Protein AF-A0A8J2SBR9-F1 (afdb_monomer_lite)

Sequence (348 aa):
MEEESMMMPVRPPRGMTARQVTMLRRLYTMHIEQQEAIFAQPPSPAPAPEAVVTATRAEARKATCRICFSETYAPDGRERSDEQPRPETMVAPCKCDGSLKWVHVGCLRRWQRQIGRDNAGALPAIPRGPPQRPGGGAARATTCNVCNAPFALAPPRAKDMWEDLRAGCLLVARDHDRFSEKGGFRKSVILVLELTRTQAVGVCLASALGETAARQGPMWKDVDDDVKAAAEEAASSTIHWRRGGPVGGGRIGAPRFLVVGGAGETLRLDDGSAVDVLGGLRADDLPEALAEADHAVYKGYCRWGRQQLAQEFEGGDWDIVPSERGDVAPQLIGEGLWTRCRRRINTS

Foldseek 3Di:
DDPDDDPDDDDDDPPDDPVNVVVVVVVVVVVVVVVVVVVPDDPDDDDDQDDWAWDDPVLLQLAQALQQRDRQDDPPPDDPPPLDPHRATWTQFFPDDDRHSIHGPVSLLLVLLVLLVVLLPPDPDDPPDDDDPPPPRNLPSQADPPPRGGTSDHHDALVVVLVVDDQQWKWFFDQDPVDVPPDQQHRWIWHFHDDDPWKTWTFTLETPVFQVVVVDDCLCVPQPVVLVVLLVVLAPEDEAETARGDALSDDDDAWKKKKKAFDADWTAFPSRDTIHIDTRDGSVCNSVRRNDDYIYIHTGIDMDTPVRVSVCVVSVRTDIATDDPLLNPSVNRYDCSSVVRVVRSVSD

Organism: NCBI:txid35677

Structure (mmCIF, N/CA/C/O backbone):
data_AF-A0A8J2SBR9-F1
#
_entry.id   AF-A0A8J2SBR9-F1
#
loop_
_atom_site.group_PDB
_atom_site.id
_atom_site.type_symbol
_atom_site.label_atom_id
_atom_site.label_alt_id
_atom_site.label_comp_id
_atom_site.label_asym_id
_atom_site.label_entity_id
_atom_site.label_seq_id
_atom_site.pdbx_PDB_ins_code
_atom_site.Cartn_x
_atom_site.Cartn_y
_atom_site.Cartn_z
_atom_site.occupancy
_atom_site.B_iso_or_equiv
_atom_site.auth_seq_id
_atom_site.auth_comp_id
_atom_site.auth_asym_id
_atom_site.auth_atom_id
_atom_site.pdbx_PDB_model_num
ATOM 1 N N . MET A 1 1 ? 10.032 -41.567 -10.733 1.00 38.28 1 MET A N 1
ATOM 2 C CA . MET A 1 1 ? 9.263 -40.669 -11.615 1.00 38.28 1 MET A CA 1
ATOM 3 C C . MET A 1 1 ? 9.265 -39.310 -10.934 1.00 38.28 1 MET A C 1
ATOM 5 O O . MET A 1 1 ? 8.346 -39.003 -10.198 1.00 38.28 1 MET A O 1
ATOM 9 N N . GLU A 1 2 ? 10.453 -38.733 -10.756 1.00 39.88 2 GLU A N 1
ATOM 10 C CA . GLU A 1 2 ? 11.112 -37.800 -11.697 1.00 39.88 2 GLU A CA 1
ATOM 11 C C . GLU A 1 2 ? 10.399 -36.440 -11.719 1.00 39.88 2 GLU A C 1
ATOM 13 O O . GLU A 1 2 ? 9.807 -36.035 -12.708 1.00 39.88 2 GLU A O 1
ATOM 18 N N . GLU A 1 3 ? 10.469 -35.752 -10.576 1.00 39.41 3 GLU A N 1
ATOM 19 C CA . GLU A 1 3 ? 10.185 -34.317 -10.421 1.00 39.41 3 GLU A CA 1
ATOM 20 C C . GLU A 1 3 ? 11.506 -33.555 -10.172 1.00 39.41 3 GLU A C 1
ATOM 22 O O . GLU A 1 3 ? 11.590 -32.579 -9.430 1.00 39.41 3 GLU A O 1
ATOM 27 N N . GLU A 1 4 ? 12.591 -34.052 -10.769 1.00 45.66 4 GLU A N 1
ATOM 28 C CA . GLU A 1 4 ? 13.870 -33.357 -10.837 1.00 45.66 4 GLU A CA 1
ATOM 29 C C . GLU A 1 4 ? 13.928 -32.602 -12.167 1.00 45.66 4 GLU A C 1
ATOM 31 O O . GLU A 1 4 ? 13.653 -33.168 -13.219 1.00 45.66 4 GLU A O 1
ATOM 36 N N . SER A 1 5 ? 14.376 -31.345 -12.118 1.00 46.97 5 SER A N 1
ATOM 37 C CA . SER A 1 5 ? 14.831 -30.559 -13.276 1.00 46.97 5 SER A CA 1
ATOM 38 C C . SER A 1 5 ? 13.813 -29.633 -13.953 1.00 46.97 5 SER A C 1
ATOM 40 O O . SER A 1 5 ? 13.459 -29.779 -15.120 1.00 46.97 5 SER A O 1
ATOM 42 N N . MET A 1 6 ? 13.471 -28.543 -13.258 1.00 37.25 6 MET A N 1
ATOM 43 C CA . MET A 1 6 ? 13.155 -27.277 -13.940 1.00 37.25 6 MET A CA 1
ATOM 44 C C . MET A 1 6 ? 13.764 -26.033 -13.267 1.00 37.25 6 MET A C 1
ATOM 46 O O . MET A 1 6 ? 13.354 -24.903 -13.524 1.00 37.25 6 MET A O 1
ATOM 50 N N . MET A 1 7 ? 14.804 -26.202 -12.438 1.00 38.00 7 MET A N 1
ATOM 51 C CA . MET A 1 7 ? 15.626 -25.070 -11.999 1.00 38.00 7 MET A CA 1
ATOM 52 C C . MET A 1 7 ? 16.715 -24.787 -13.035 1.00 38.00 7 MET A C 1
ATOM 54 O O . MET A 1 7 ? 17.732 -25.475 -13.100 1.00 38.00 7 MET A O 1
ATOM 58 N N . MET A 1 8 ? 16.501 -23.744 -13.838 1.00 34.41 8 MET A N 1
ATOM 59 C CA . MET A 1 8 ? 17.507 -23.193 -14.750 1.00 34.41 8 MET A CA 1
ATOM 60 C C . MET A 1 8 ? 18.839 -22.938 -14.013 1.00 34.41 8 MET A C 1
ATOM 62 O O . MET A 1 8 ? 18.834 -22.390 -12.903 1.00 34.41 8 MET A O 1
ATOM 66 N N . PRO A 1 9 ? 19.996 -23.286 -14.606 1.00 42.28 9 PRO A N 1
ATOM 67 C CA . PRO A 1 9 ? 21.293 -23.080 -13.978 1.00 42.28 9 PRO A CA 1
ATOM 68 C C . PRO A 1 9 ? 21.591 -21.581 -13.852 1.00 42.28 9 PRO A C 1
ATOM 70 O O . PRO A 1 9 ? 21.973 -20.906 -14.808 1.00 42.28 9 PRO A O 1
ATOM 73 N N . VAL A 1 10 ? 21.441 -21.049 -12.639 1.00 53.38 10 VAL A N 1
ATOM 74 C CA . VAL A 1 10 ? 21.899 -19.700 -12.293 1.00 53.38 10 VAL A CA 1
ATOM 75 C C . VAL A 1 10 ? 23.424 -19.684 -12.393 1.00 53.38 10 VAL A C 1
ATOM 77 O O . VAL A 1 10 ? 24.105 -20.363 -11.620 1.00 53.38 10 VAL A O 1
ATOM 80 N N . ARG A 1 11 ? 23.971 -18.928 -13.355 1.00 55.88 11 ARG A N 1
ATOM 81 C CA . ARG A 1 11 ? 25.424 -18.767 -13.495 1.00 55.88 11 ARG A CA 1
ATOM 82 C C . ARG A 1 11 ? 26.002 -18.167 -12.206 1.00 55.88 11 ARG A C 1
ATOM 84 O O . ARG A 1 11 ? 25.466 -17.170 -11.717 1.00 55.88 11 ARG A O 1
ATOM 91 N N . PRO A 1 12 ? 27.077 -18.747 -11.650 1.00 60.69 12 PRO A N 1
ATOM 92 C CA . PRO A 1 12 ? 27.673 -18.243 -10.424 1.00 60.69 12 PRO A CA 1
ATOM 93 C C . PRO A 1 12 ? 28.260 -16.834 -10.632 1.00 60.69 12 PRO A C 1
ATOM 95 O O . PRO A 1 12 ? 28.684 -16.504 -11.745 1.00 60.69 12 PRO A O 1
ATOM 98 N N . PRO A 1 13 ? 28.313 -15.998 -9.578 1.00 64.00 13 PRO A N 1
ATOM 99 C CA . PRO A 1 13 ? 28.981 -14.701 -9.632 1.00 64.00 13 PRO A CA 1
ATOM 100 C C . PRO A 1 13 ? 30.437 -14.850 -10.098 1.00 64.00 13 PRO A C 1
ATOM 102 O O . PRO A 1 13 ? 31.141 -15.769 -9.668 1.00 64.00 13 PRO A O 1
ATOM 105 N N . ARG A 1 14 ? 30.908 -13.945 -10.970 1.00 64.69 14 ARG A N 1
ATOM 106 C CA . ARG A 1 14 ? 32.305 -13.947 -11.440 1.00 64.69 14 ARG A CA 1
ATOM 107 C C . ARG A 1 14 ? 33.259 -13.883 -10.240 1.00 64.69 14 ARG A C 1
ATOM 109 O O . ARG A 1 14 ? 33.122 -13.004 -9.396 1.00 64.69 14 ARG A O 1
ATOM 116 N N . GLY A 1 15 ? 34.220 -14.806 -10.187 1.00 79.38 15 GLY A N 1
ATOM 117 C CA . GLY A 1 15 ? 35.244 -14.869 -9.137 1.00 79.38 15 GLY A CA 1
ATOM 118 C C . GLY A 1 15 ? 34.907 -15.748 -7.927 1.00 79.38 15 GLY A C 1
ATOM 119 O O . GLY A 1 15 ? 35.762 -15.909 -7.062 1.00 79.38 15 GLY A O 1
ATOM 120 N N . MET A 1 16 ? 33.715 -16.355 -7.858 1.00 73.81 16 MET A N 1
ATOM 121 C CA . MET A 1 16 ? 33.406 -17.347 -6.823 1.00 73.81 16 MET A CA 1
ATOM 122 C C . MET A 1 16 ? 33.735 -18.769 -7.275 1.00 73.81 16 MET A C 1
ATOM 124 O O . MET A 1 16 ? 33.314 -19.228 -8.335 1.00 73.81 16 MET A O 1
ATOM 128 N N . THR A 1 17 ? 34.445 -19.498 -6.420 1.00 87.12 17 THR A N 1
ATOM 129 C CA . THR A 1 17 ? 34.655 -20.940 -6.574 1.00 87.12 17 THR A CA 1
ATOM 130 C C . THR A 1 17 ? 33.344 -21.701 -6.347 1.00 87.12 17 THR A C 1
ATOM 132 O O . THR A 1 17 ? 32.482 -21.272 -5.575 1.00 87.12 17 THR A O 1
ATOM 135 N N . ALA A 1 18 ? 33.200 -22.886 -6.949 1.00 66.50 18 ALA A N 1
ATOM 136 C CA . ALA A 1 18 ? 32.035 -23.757 -6.740 1.00 66.50 18 ALA A CA 1
ATOM 137 C C . ALA A 1 18 ? 31.771 -24.059 -5.246 1.00 66.50 18 ALA A C 1
ATOM 139 O O . ALA A 1 18 ? 30.622 -24.160 -4.804 1.00 66.50 18 ALA A O 1
ATOM 140 N N . ARG A 1 19 ? 32.840 -24.123 -4.439 1.00 71.94 19 ARG A N 1
ATOM 141 C CA . ARG A 1 19 ? 32.773 -24.316 -2.985 1.00 71.94 19 ARG A CA 1
ATOM 142 C C . ARG A 1 19 ? 32.131 -23.125 -2.266 1.00 71.94 19 ARG A C 1
ATOM 144 O O . ARG A 1 19 ? 31.304 -23.334 -1.383 1.00 71.94 19 ARG A O 1
ATOM 151 N N . GLN A 1 20 ? 32.456 -21.893 -2.665 1.00 69.25 20 GLN A N 1
ATOM 152 C CA . GLN A 1 20 ? 31.851 -20.676 -2.103 1.00 69.25 20 GLN A CA 1
ATOM 153 C C . GLN A 1 20 ? 30.363 -20.565 -2.453 1.00 69.25 20 GLN A C 1
ATOM 155 O O . GLN A 1 20 ? 29.560 -20.221 -1.591 1.00 69.25 20 GLN A O 1
ATOM 160 N N . VAL A 1 21 ? 29.979 -20.928 -3.681 1.00 62.50 21 VAL A N 1
ATOM 161 C CA . VAL A 1 21 ? 28.567 -20.943 -4.109 1.00 62.50 21 VAL A CA 1
ATOM 162 C C . VAL A 1 21 ? 27.760 -21.966 -3.306 1.00 62.50 21 VAL A C 1
ATOM 164 O O . VAL A 1 21 ? 26.662 -21.665 -2.843 1.00 62.50 21 VAL A O 1
ATOM 167 N N . THR A 1 22 ? 28.322 -23.157 -3.084 1.00 76.25 22 THR A N 1
ATOM 168 C CA . THR A 1 22 ? 27.690 -24.211 -2.274 1.00 76.25 22 THR A CA 1
ATOM 169 C C . THR A 1 22 ? 27.533 -23.778 -0.814 1.00 76.25 22 THR A C 1
ATOM 171 O O . THR A 1 22 ? 26.477 -23.979 -0.218 1.00 76.25 22 THR A O 1
ATOM 174 N N . MET A 1 23 ? 28.554 -23.130 -0.246 1.00 83.06 23 MET A N 1
ATOM 175 C CA . MET A 1 23 ? 28.507 -22.599 1.118 1.00 83.06 23 MET A CA 1
ATOM 176 C C . MET A 1 23 ? 27.446 -21.501 1.269 1.00 83.06 23 MET A C 1
ATOM 178 O O . MET A 1 23 ? 26.664 -21.550 2.213 1.00 83.06 23 MET A O 1
ATOM 182 N N . LEU A 1 24 ? 27.365 -20.555 0.326 1.00 64.38 24 LEU A N 1
ATOM 183 C CA . LEU A 1 24 ? 26.345 -19.500 0.326 1.00 64.38 24 LEU A CA 1
ATOM 184 C C . LEU A 1 24 ? 24.930 -20.059 0.198 1.00 64.38 24 LEU A C 1
ATOM 186 O O . LEU A 1 24 ? 24.049 -19.631 0.939 1.00 64.38 24 LEU A O 1
ATOM 190 N N . ARG A 1 25 ? 24.716 -21.045 -0.685 1.00 71.69 25 ARG A N 1
ATOM 191 C CA . ARG A 1 25 ? 23.428 -21.748 -0.774 1.00 71.69 25 ARG A CA 1
ATOM 192 C C . ARG A 1 25 ? 23.059 -22.385 0.562 1.00 71.69 25 ARG A C 1
ATOM 194 O O . ARG A 1 25 ? 21.952 -22.170 1.031 1.00 71.69 25 ARG A O 1
ATOM 201 N N . ARG A 1 26 ? 23.995 -23.086 1.212 1.00 77.75 26 ARG A N 1
ATOM 202 C CA . ARG A 1 26 ? 23.748 -23.741 2.505 1.00 77.75 26 ARG A CA 1
ATOM 203 C C . ARG A 1 26 ? 23.427 -22.741 3.619 1.00 77.75 26 ARG A C 1
ATOM 205 O O . ARG A 1 26 ? 22.503 -22.980 4.384 1.00 77.75 26 ARG A O 1
ATOM 212 N N . LEU A 1 27 ? 24.144 -21.617 3.685 1.00 70.44 27 LEU A N 1
ATOM 213 C CA . LEU A 1 27 ? 23.863 -20.547 4.649 1.00 70.44 27 LEU A CA 1
ATOM 214 C C . LEU A 1 27 ? 22.496 -19.903 4.402 1.00 70.44 27 LEU A C 1
ATOM 216 O O . LEU A 1 27 ? 21.771 -19.630 5.353 1.00 70.44 27 LEU A O 1
ATOM 220 N N . TYR A 1 28 ? 22.130 -19.691 3.136 1.00 64.50 28 TYR A N 1
ATOM 221 C CA . TYR A 1 28 ? 20.831 -19.135 2.774 1.00 64.50 28 TYR A CA 1
ATOM 222 C C . TYR A 1 28 ? 19.686 -20.094 3.125 1.00 64.50 28 TYR A C 1
ATOM 224 O O . TYR A 1 28 ? 18.717 -19.673 3.747 1.00 64.50 28 TYR A O 1
ATOM 232 N N . THR A 1 29 ? 19.828 -21.389 2.820 1.00 73.75 29 THR A N 1
ATOM 233 C CA . THR A 1 29 ? 18.860 -22.424 3.213 1.00 73.75 29 THR A CA 1
ATOM 234 C C . THR A 1 29 ? 18.723 -22.520 4.732 1.00 73.75 29 THR A C 1
ATOM 236 O O . THR A 1 29 ? 17.607 -22.449 5.231 1.00 73.75 29 THR A O 1
ATOM 239 N N . MET A 1 30 ? 19.832 -22.568 5.482 1.00 77.12 30 MET A N 1
ATOM 240 C CA . MET A 1 30 ? 19.789 -22.580 6.952 1.00 77.12 30 MET A CA 1
ATOM 241 C C . MET A 1 30 ? 19.109 -21.333 7.529 1.00 77.12 30 MET A C 1
ATOM 243 O O . MET A 1 30 ? 18.394 -21.426 8.521 1.00 77.12 30 MET A O 1
ATOM 247 N N . HIS A 1 31 ? 19.320 -20.161 6.921 1.00 67.69 31 HIS A N 1
ATOM 248 C CA . HIS A 1 31 ? 18.666 -18.930 7.355 1.00 67.69 31 HIS A CA 1
ATOM 249 C C . HIS A 1 31 ? 17.153 -18.976 7.117 1.00 67.69 31 HIS A C 1
ATOM 251 O O . HIS A 1 31 ? 16.399 -18.567 7.996 1.00 67.69 31 HIS A O 1
ATOM 257 N N . ILE A 1 32 ? 16.717 -19.512 5.971 1.00 65.75 32 ILE A N 1
ATOM 258 C CA . ILE A 1 32 ? 15.296 -19.731 5.671 1.00 65.75 32 ILE A CA 1
ATOM 259 C C . ILE A 1 32 ? 14.686 -20.715 6.676 1.00 65.75 32 ILE A C 1
ATOM 261 O O . ILE A 1 32 ? 13.681 -20.384 7.294 1.00 65.75 32 ILE A O 1
ATOM 265 N N . GLU A 1 33 ? 15.311 -21.872 6.907 1.00 76.50 33 GLU A N 1
ATOM 266 C CA . GLU A 1 33 ? 14.813 -22.891 7.845 1.00 76.50 33 GLU A CA 1
ATOM 267 C C . GLU A 1 33 ? 14.737 -22.364 9.286 1.00 76.50 33 GLU A C 1
ATOM 269 O O . GLU A 1 33 ? 13.743 -22.564 9.984 1.00 76.50 33 GLU A O 1
ATOM 274 N N . GLN A 1 34 ? 15.761 -21.635 9.742 1.00 77.25 34 GLN A N 1
ATOM 275 C CA . GLN A 1 34 ? 15.766 -21.025 11.072 1.00 77.25 34 GLN A CA 1
ATOM 276 C C . GLN A 1 34 ? 14.674 -19.957 11.205 1.00 77.25 34 GLN A C 1
ATOM 278 O O . GLN A 1 34 ? 14.029 -19.849 12.248 1.00 77.25 34 GLN A O 1
ATOM 283 N N . GLN A 1 35 ? 14.453 -19.173 10.151 1.00 63.09 35 GLN A N 1
ATOM 284 C CA . GLN A 1 35 ? 13.365 -18.211 10.103 1.00 63.09 35 GLN A CA 1
ATOM 285 C C . GLN A 1 35 ? 12.002 -18.907 10.161 1.00 63.09 35 GLN A C 1
ATOM 287 O O . GLN A 1 35 ? 11.171 -18.530 10.985 1.00 63.09 35 GLN A O 1
ATOM 292 N N . GLU A 1 36 ? 11.780 -19.945 9.356 1.00 73.94 36 GLU A N 1
ATOM 293 C CA . GLU A 1 36 ? 10.548 -20.739 9.388 1.00 73.94 36 GLU A CA 1
ATOM 294 C C . GLU A 1 36 ? 10.299 -21.342 10.778 1.00 73.94 36 GLU A C 1
ATOM 296 O O . GLU A 1 36 ? 9.176 -21.271 11.276 1.00 73.94 36 GLU A O 1
ATOM 301 N N . ALA A 1 37 ? 11.342 -21.823 11.462 1.00 74.31 37 ALA A N 1
ATOM 302 C CA . ALA A 1 37 ? 11.243 -22.351 12.822 1.00 74.31 37 ALA A CA 1
ATOM 303 C C . ALA A 1 37 ? 10.851 -21.290 13.868 1.00 74.31 37 ALA A C 1
ATOM 305 O O . ALA A 1 37 ? 10.051 -21.579 14.758 1.00 74.31 37 ALA A O 1
ATOM 306 N N . ILE A 1 38 ? 11.367 -20.057 13.767 1.00 67.00 38 ILE A N 1
ATOM 307 C CA . ILE A 1 38 ? 10.988 -18.953 14.670 1.00 67.00 38 ILE A CA 1
ATOM 308 C C . ILE A 1 38 ? 9.501 -18.611 14.506 1.00 67.00 38 ILE A C 1
ATOM 310 O O . ILE A 1 38 ? 8.807 -18.397 15.497 1.00 67.00 38 ILE A O 1
ATOM 314 N N . PHE A 1 39 ? 8.988 -18.605 13.274 1.00 56.59 39 PHE A N 1
ATOM 315 C CA . PHE A 1 39 ? 7.573 -18.318 13.010 1.00 56.59 39 PHE A CA 1
ATOM 316 C C . PHE A 1 39 ? 6.639 -19.500 13.283 1.00 56.59 39 PHE A C 1
ATOM 318 O O . PHE A 1 39 ? 5.451 -19.283 13.524 1.00 56.59 39 PHE A O 1
ATOM 325 N N . ALA A 1 40 ? 7.153 -20.731 13.260 1.00 68.88 40 ALA A N 1
ATOM 326 C CA . ALA A 1 40 ? 6.403 -21.924 13.636 1.00 68.88 40 ALA A CA 1
ATOM 327 C C . ALA A 1 40 ? 6.169 -22.028 15.152 1.00 68.88 40 ALA A C 1
ATOM 329 O O . ALA A 1 40 ? 5.324 -22.817 15.578 1.00 68.88 40 ALA A O 1
ATOM 330 N N . GLN A 1 41 ? 6.875 -21.241 15.977 1.00 64.38 41 GLN A N 1
ATOM 331 C CA . GLN A 1 41 ? 6.593 -21.203 17.407 1.00 64.38 41 GLN A CA 1
ATOM 332 C C . GLN A 1 41 ? 5.180 -20.648 17.642 1.00 64.38 41 GLN A C 1
ATOM 334 O O . GLN A 1 41 ? 4.876 -19.529 17.211 1.00 64.38 41 GLN A O 1
ATOM 339 N N . PRO A 1 42 ? 4.298 -21.398 18.328 1.00 56.72 42 PRO A N 1
ATOM 340 C CA . PRO A 1 42 ? 2.997 -20.875 18.699 1.00 56.72 42 PRO A CA 1
ATOM 341 C C . PRO A 1 42 ? 3.211 -19.648 19.596 1.00 56.72 42 PRO A C 1
ATOM 343 O O . PRO A 1 42 ? 4.069 -19.681 20.485 1.00 56.72 42 PRO A O 1
ATOM 346 N N . PRO A 1 43 ? 2.476 -18.544 19.373 1.00 57.06 43 PRO A N 1
ATOM 347 C CA . PRO A 1 43 ? 2.619 -17.365 20.209 1.00 57.06 43 PRO A CA 1
ATOM 348 C C . PRO A 1 43 ? 2.346 -17.745 21.665 1.00 57.06 43 PRO A C 1
ATOM 350 O O . PRO A 1 43 ? 1.400 -18.483 21.947 1.00 57.06 43 PRO A O 1
ATOM 353 N N . SER A 1 44 ? 3.169 -17.222 22.580 1.00 52.75 44 SER A N 1
ATOM 354 C CA . SER A 1 44 ? 2.926 -17.337 24.021 1.00 52.75 44 SER A CA 1
ATOM 355 C C . SER A 1 44 ? 1.462 -16.981 24.312 1.00 52.75 44 SER A C 1
ATOM 357 O O . SER A 1 44 ? 0.991 -15.970 23.769 1.00 52.75 44 SER A O 1
ATOM 359 N N . PRO A 1 45 ? 0.720 -17.807 25.078 1.00 46.69 45 PRO A N 1
ATOM 360 C CA . PRO A 1 45 ? -0.715 -17.644 25.247 1.00 46.69 45 PRO A CA 1
ATOM 361 C C . PRO A 1 45 ? -0.986 -16.289 25.895 1.00 46.69 45 PRO A C 1
ATOM 363 O O . PRO A 1 45 ? -0.754 -16.081 27.086 1.00 46.69 45 PRO A O 1
ATOM 366 N N . ALA A 1 46 ? -1.446 -15.343 25.079 1.00 54.47 46 ALA A N 1
ATOM 367 C CA . ALA A 1 46 ? -1.949 -14.075 25.568 1.00 54.47 46 ALA A CA 1
ATOM 368 C C . ALA A 1 46 ? -3.129 -14.354 26.516 1.00 54.47 46 ALA A C 1
ATOM 370 O O . ALA A 1 46 ? -3.842 -15.345 26.312 1.00 54.47 46 ALA A O 1
ATOM 371 N N . PRO A 1 47 ? -3.357 -13.508 27.538 1.00 56.69 47 PRO A N 1
ATOM 372 C CA . PRO A 1 47 ? -4.566 -13.609 28.347 1.00 56.69 47 PRO A CA 1
ATOM 373 C C . PRO A 1 47 ? -5.776 -13.675 27.414 1.00 56.69 47 PRO A C 1
ATOM 375 O O . PRO A 1 47 ? -5.842 -12.914 26.445 1.00 56.69 47 PRO A O 1
ATOM 378 N N . ALA A 1 48 ? -6.680 -14.624 27.675 1.00 54.88 48 ALA A N 1
ATOM 379 C CA . ALA A 1 48 ? -7.852 -14.850 26.842 1.00 54.88 48 ALA A CA 1
ATOM 380 C C . ALA A 1 48 ? -8.576 -13.507 26.639 1.00 54.88 48 ALA A C 1
ATOM 382 O O . ALA A 1 48 ? -8.973 -12.890 27.633 1.00 54.88 48 ALA A O 1
ATOM 383 N N . PRO A 1 49 ? -8.683 -13.001 25.397 1.00 61.44 49 PRO A N 1
ATOM 384 C CA . PRO A 1 49 ? -9.320 -11.718 25.164 1.00 61.44 49 PRO A CA 1
ATOM 385 C C . PRO A 1 49 ? -10.775 -11.809 25.627 1.00 61.44 49 PRO A C 1
ATOM 387 O O . PRO A 1 49 ? -11.465 -12.782 25.313 1.00 61.44 49 PRO A O 1
ATOM 390 N N . GLU A 1 50 ? -11.245 -10.801 26.373 1.00 69.75 50 GLU A N 1
ATOM 391 C CA . GLU A 1 50 ? -12.686 -10.605 26.558 1.00 69.75 50 GLU A CA 1
ATOM 392 C C . GLU A 1 50 ? -13.328 -10.640 25.159 1.00 69.75 50 GLU A C 1
ATOM 394 O O . GLU A 1 50 ? -12.847 -9.984 24.229 1.00 69.75 50 GLU A O 1
ATOM 399 N N . ALA A 1 51 ? -14.359 -11.472 24.984 1.00 77.31 51 ALA A N 1
ATOM 400 C CA . ALA A 1 51 ? -14.952 -11.718 23.677 1.00 77.31 51 ALA A CA 1
ATOM 401 C C . ALA A 1 51 ? -15.413 -10.398 23.038 1.00 77.31 51 ALA A C 1
ATOM 403 O O . ALA A 1 51 ? -16.147 -9.617 23.645 1.00 77.31 51 ALA A O 1
ATOM 404 N N . VAL A 1 52 ? -14.980 -10.153 21.800 1.00 84.25 52 VAL A N 1
ATOM 405 C CA . VAL A 1 52 ? -15.393 -8.976 21.033 1.00 84.25 52 VAL A CA 1
ATOM 406 C C . VAL A 1 52 ? -16.893 -9.075 20.773 1.00 84.25 52 VAL A C 1
ATOM 408 O O . VAL A 1 52 ? -17.347 -9.966 20.056 1.00 84.25 52 VAL A O 1
ATOM 411 N N . VAL A 1 53 ? -17.669 -8.152 21.340 1.00 88.75 53 VAL A N 1
ATOM 412 C CA . VAL A 1 53 ? -19.116 -8.102 21.114 1.00 88.75 53 VAL A CA 1
ATOM 413 C C . VAL A 1 53 ? -19.375 -7.495 19.735 1.00 88.75 53 VAL A C 1
ATOM 415 O O . VAL A 1 53 ? -19.174 -6.297 19.518 1.00 88.75 53 VAL A O 1
ATOM 418 N N . THR A 1 54 ? -19.804 -8.328 18.790 1.00 88.56 54 THR A N 1
ATOM 419 C CA . THR A 1 54 ? -20.269 -7.901 17.464 1.00 88.56 54 THR A CA 1
ATOM 420 C C . THR A 1 54 ? -21.704 -7.398 17.544 1.00 88.56 54 THR A C 1
ATOM 422 O O . THR A 1 54 ? -22.537 -8.032 18.193 1.00 88.56 54 THR A O 1
ATOM 425 N N . ALA A 1 55 ? -22.009 -6.291 16.865 1.00 83.38 55 ALA A N 1
ATOM 426 C CA . ALA A 1 55 ? -23.370 -5.762 16.824 1.00 83.38 55 ALA A CA 1
ATOM 427 C C . ALA A 1 55 ? -24.335 -6.773 16.190 1.00 83.38 55 ALA A C 1
ATOM 429 O O . ALA A 1 55 ? -24.064 -7.315 15.115 1.00 83.38 55 ALA A O 1
ATOM 430 N N . THR A 1 56 ? -25.495 -6.987 16.810 1.00 87.00 56 THR A N 1
ATOM 431 C CA . THR A 1 56 ? -26.597 -7.681 16.131 1.00 87.00 56 THR A CA 1
ATOM 432 C C . THR A 1 56 ? -27.085 -6.847 14.943 1.00 87.00 56 THR A C 1
ATOM 434 O O . THR A 1 56 ? -26.916 -5.628 14.907 1.00 87.00 56 THR A O 1
ATOM 437 N N . ARG A 1 57 ? -27.756 -7.469 13.963 1.00 78.88 57 ARG A N 1
ATOM 438 C CA . ARG A 1 57 ? -28.291 -6.745 12.791 1.00 78.88 57 ARG A CA 1
ATOM 439 C C . ARG A 1 57 ? -29.222 -5.587 13.183 1.00 78.88 57 ARG A C 1
ATOM 441 O O . ARG A 1 57 ? -29.240 -4.563 12.508 1.00 78.88 57 ARG A O 1
ATOM 448 N N . ALA A 1 58 ? -29.984 -5.741 14.268 1.00 83.81 58 ALA A N 1
ATOM 449 C CA . ALA A 1 58 ? -30.876 -4.704 14.785 1.00 83.81 58 ALA A CA 1
ATOM 450 C C . ALA A 1 58 ? -30.114 -3.542 15.446 1.00 83.81 58 ALA A C 1
ATOM 452 O O . ALA A 1 58 ? -30.494 -2.387 15.261 1.00 83.81 58 ALA A O 1
ATOM 453 N N . GLU A 1 59 ? -29.038 -3.833 16.182 1.00 85.75 59 GLU A N 1
ATOM 454 C CA . GLU A 1 59 ? -28.173 -2.810 16.779 1.00 85.75 59 GLU A CA 1
ATOM 455 C C . GLU A 1 59 ? -27.361 -2.071 15.718 1.00 85.75 59 GLU A C 1
ATOM 457 O O . GLU A 1 59 ? -27.310 -0.846 15.756 1.00 85.75 59 GLU A O 1
ATOM 462 N N . ALA A 1 60 ? -26.797 -2.788 14.739 1.00 80.38 60 ALA A N 1
ATOM 463 C CA . ALA A 1 60 ? -26.019 -2.204 13.646 1.00 80.38 60 ALA A CA 1
ATOM 464 C C . ALA A 1 60 ? -26.823 -1.144 12.873 1.00 80.38 60 ALA A C 1
ATOM 466 O O . ALA A 1 60 ? -26.299 -0.089 12.546 1.00 80.38 60 ALA A O 1
ATOM 467 N N . ARG A 1 61 ? -28.131 -1.361 12.672 1.00 80.38 61 ARG A N 1
ATOM 468 C CA . ARG A 1 61 ? -29.029 -0.385 12.022 1.00 80.38 61 ARG A CA 1
ATOM 469 C C . ARG A 1 61 ? -29.180 0.944 12.768 1.00 80.38 61 ARG A C 1
ATOM 471 O O . ARG A 1 61 ? -29.613 1.913 12.164 1.00 80.38 61 ARG A O 1
ATOM 478 N N . LYS A 1 62 ? -28.890 0.978 14.069 1.00 85.44 62 LYS A N 1
ATOM 479 C CA . LYS A 1 62 ? -28.982 2.178 14.920 1.00 85.44 62 LYS A CA 1
ATOM 480 C C . LYS A 1 62 ? -27.611 2.645 15.410 1.00 85.44 62 LYS A C 1
ATOM 482 O O . LYS A 1 62 ? -27.525 3.585 16.195 1.00 85.44 62 LYS A O 1
ATOM 487 N N . ALA A 1 63 ? -26.554 1.934 15.033 1.00 89.25 63 ALA A N 1
ATOM 488 C CA . ALA A 1 63 ? -25.214 2.179 15.514 1.00 89.25 63 ALA A CA 1
ATOM 489 C C . ALA A 1 63 ? -24.513 3.183 14.599 1.00 89.25 63 ALA A C 1
ATOM 491 O O . ALA A 1 63 ? -24.400 2.986 13.390 1.00 89.25 63 ALA A O 1
ATOM 492 N N . THR A 1 64 ? -23.980 4.236 15.206 1.00 91.88 64 THR A N 1
ATOM 493 C CA . THR A 1 64 ? -23.097 5.191 14.540 1.00 91.88 64 THR A CA 1
ATOM 494 C C . THR A 1 64 ? -21.668 4.869 14.946 1.00 91.88 64 THR A C 1
ATOM 496 O O . THR A 1 64 ? -21.373 4.720 16.134 1.00 91.88 64 THR A O 1
ATOM 499 N N . CYS A 1 65 ? -20.754 4.743 13.984 1.00 92.12 65 CYS A N 1
ATOM 500 C CA . CYS A 1 65 ? -19.352 4.537 14.328 1.00 92.12 65 CYS A CA 1
ATOM 501 C C . CYS A 1 65 ? -18.799 5.773 15.044 1.00 92.12 65 CYS A C 1
ATOM 503 O O . CYS A 1 65 ? -18.762 6.852 14.466 1.00 92.12 65 CYS A O 1
ATOM 505 N N . ARG A 1 66 ? -18.266 5.621 16.262 1.00 93.75 66 ARG A N 1
ATOM 506 C CA . ARG A 1 66 ? -17.728 6.766 17.027 1.00 93.75 66 ARG A CA 1
ATOM 507 C C . ARG A 1 66 ? -16.465 7.418 16.434 1.00 93.75 66 ARG A C 1
ATOM 509 O O . ARG A 1 66 ? -15.992 8.406 16.979 1.00 93.75 66 ARG A O 1
ATOM 516 N N . ILE A 1 67 ? -15.859 6.808 15.409 1.00 91.69 67 ILE A N 1
ATOM 517 C CA . ILE A 1 67 ? -14.615 7.284 14.780 1.00 91.69 67 ILE A CA 1
ATOM 518 C C . ILE A 1 67 ? -14.931 8.075 13.506 1.00 91.69 67 ILE A C 1
ATOM 520 O O . ILE A 1 67 ? -14.503 9.216 13.392 1.00 91.69 67 ILE A O 1
ATOM 524 N N . CYS A 1 68 ? -15.676 7.490 12.561 1.00 88.94 68 CYS A N 1
ATOM 525 C CA . CYS A 1 68 ? -16.007 8.147 11.289 1.00 88.94 68 CYS A CA 1
ATOM 526 C C . CYS A 1 68 ? -17.393 8.811 11.273 1.00 88.94 68 CYS A C 1
ATOM 528 O O . CYS A 1 68 ? -17.746 9.452 10.290 1.00 88.94 68 CYS A O 1
ATOM 530 N N . PHE A 1 69 ? -18.193 8.630 12.329 1.00 91.19 69 PHE A N 1
ATOM 531 C CA . PHE A 1 69 ? -19.571 9.121 12.460 1.00 91.19 69 PHE A CA 1
ATOM 532 C C . PHE A 1 69 ? -20.542 8.645 11.367 1.00 91.19 69 PHE A C 1
ATOM 534 O O . PHE A 1 69 ? -21.651 9.157 11.263 1.00 91.19 69 PHE A O 1
ATOM 541 N N . SER A 1 70 ? -20.158 7.644 10.572 1.00 84.81 70 SER A N 1
ATOM 542 C CA . SER A 1 70 ? -21.028 7.041 9.561 1.00 84.81 70 SER A CA 1
ATOM 543 C C . SER A 1 70 ? -21.932 5.972 10.177 1.00 84.81 70 SER A C 1
ATOM 545 O O . SER A 1 70 ? -21.509 5.213 11.059 1.00 84.81 70 SER A O 1
ATOM 547 N N . GLU A 1 71 ? -23.165 5.903 9.684 1.00 83.19 71 GLU A N 1
ATOM 548 C CA . GLU A 1 71 ? -24.125 4.833 9.961 1.00 83.19 71 GLU A CA 1
ATOM 549 C C . GLU A 1 71 ? -23.878 3.662 8.994 1.00 83.19 71 GLU A C 1
ATOM 551 O O . GLU A 1 71 ? -23.561 3.869 7.823 1.00 83.19 71 GLU A O 1
ATOM 556 N N . THR A 1 72 ? -23.986 2.417 9.470 1.00 67.69 72 THR A N 1
ATOM 557 C CA . THR A 1 72 ? -23.695 1.221 8.646 1.00 67.69 72 THR A CA 1
ATOM 558 C C . THR A 1 72 ? -24.809 0.868 7.664 1.00 67.69 72 THR A C 1
ATOM 560 O O . THR A 1 72 ? -24.573 0.110 6.723 1.00 67.69 72 THR A O 1
ATOM 563 N N . TYR A 1 73 ? -26.024 1.367 7.885 1.00 61.47 73 TYR A N 1
ATOM 564 C CA . TYR A 1 73 ? -27.188 1.069 7.059 1.00 61.47 73 TYR A CA 1
ATOM 565 C C . TYR A 1 73 ? -27.715 2.346 6.420 1.00 61.47 73 TYR A C 1
ATOM 567 O O . TYR A 1 73 ? -27.976 3.326 7.110 1.00 61.47 73 TYR A O 1
ATOM 575 N N . ALA A 1 74 ? -27.911 2.308 5.101 1.00 52.72 74 ALA A N 1
ATOM 576 C CA . ALA A 1 74 ? -28.697 3.326 4.428 1.00 52.72 74 ALA A CA 1
ATOM 577 C C . ALA A 1 74 ? -30.126 3.307 5.023 1.00 52.72 74 ALA A C 1
ATOM 579 O O . ALA A 1 74 ? -30.717 2.227 5.160 1.00 52.72 74 ALA A O 1
ATOM 580 N N . PRO A 1 75 ? -30.677 4.466 5.425 1.00 48.06 75 PRO A N 1
ATOM 581 C CA . PRO A 1 75 ? -31.969 4.550 6.109 1.00 48.06 75 PRO A CA 1
ATOM 582 C C . PRO A 1 75 ? -33.158 4.116 5.238 1.00 48.06 75 PRO A C 1
ATOM 584 O O . PRO A 1 75 ? -34.266 3.964 5.745 1.00 48.06 75 PRO A O 1
ATOM 587 N N . ASP A 1 76 ? -32.951 3.891 3.940 1.00 55.25 76 ASP A N 1
ATOM 588 C CA . ASP A 1 76 ? -33.995 3.562 2.972 1.00 55.25 76 ASP A CA 1
ATOM 589 C C . ASP A 1 76 ? -34.329 2.065 2.888 1.00 55.25 76 ASP A C 1
ATOM 591 O O . ASP A 1 76 ? -35.261 1.690 2.177 1.00 55.25 76 ASP A O 1
ATOM 595 N N . GLY A 1 77 ? -33.613 1.196 3.614 1.00 53.84 77 GLY A N 1
ATOM 596 C CA . GLY A 1 77 ? -33.921 -0.237 3.681 1.00 53.84 77 GLY A CA 1
ATOM 597 C C . GLY A 1 77 ? -33.808 -0.970 2.342 1.00 53.84 77 GLY A C 1
ATOM 598 O O . GLY A 1 77 ? -34.166 -2.146 2.266 1.00 53.84 77 GLY A O 1
ATOM 599 N N . ARG A 1 78 ? -33.300 -0.304 1.299 1.00 54.34 78 ARG A N 1
ATOM 600 C CA . ARG A 1 78 ? -32.989 -0.940 0.028 1.00 54.34 78 ARG A CA 1
ATOM 601 C C . ARG A 1 78 ? -31.780 -1.826 0.260 1.00 54.34 78 ARG A C 1
ATOM 603 O O . ARG A 1 78 ? -30.758 -1.381 0.785 1.00 54.34 78 ARG A O 1
ATOM 610 N N . GLU A 1 79 ? -31.917 -3.099 -0.089 1.00 51.28 79 GLU A N 1
ATOM 611 C CA . GLU A 1 79 ? -30.760 -3.970 -0.235 1.00 51.28 79 GLU A CA 1
ATOM 612 C C . GLU A 1 79 ? -29.814 -3.266 -1.210 1.00 51.28 79 GLU A C 1
ATOM 614 O O . GLU A 1 79 ? -30.174 -2.994 -2.356 1.00 51.28 79 GLU A O 1
ATOM 619 N N . ARG A 1 80 ? -28.649 -2.840 -0.706 1.00 48.66 80 ARG A N 1
ATOM 620 C CA . ARG A 1 80 ? -27.585 -2.305 -1.556 1.00 48.66 80 ARG A CA 1
ATOM 621 C C . ARG A 1 80 ? -27.337 -3.336 -2.651 1.00 48.66 80 ARG A C 1
ATOM 623 O O . ARG A 1 80 ? -27.240 -4.521 -2.336 1.00 48.66 80 ARG A O 1
ATOM 630 N N . SER A 1 81 ? -27.239 -2.882 -3.899 1.00 51.34 81 SER A N 1
ATOM 631 C CA . SER A 1 81 ? -26.801 -3.743 -4.995 1.00 51.34 81 SER A CA 1
ATOM 632 C C . SER A 1 81 ? -25.497 -4.442 -4.602 1.00 51.34 81 SER A C 1
ATOM 634 O O . SER A 1 81 ? -24.664 -3.857 -3.900 1.00 51.34 81 SER A O 1
ATOM 636 N N . ASP A 1 82 ? -25.321 -5.684 -5.058 1.00 50.50 82 ASP A N 1
ATOM 637 C CA . ASP A 1 82 ? -24.172 -6.549 -4.744 1.00 50.50 82 ASP A CA 1
ATOM 638 C C . ASP A 1 82 ? -22.794 -5.924 -5.074 1.00 50.50 82 ASP A C 1
ATOM 640 O O . ASP A 1 82 ? -21.757 -6.456 -4.683 1.00 50.50 82 ASP A O 1
ATOM 644 N N . GLU A 1 83 ? -22.768 -4.776 -5.755 1.00 42.88 83 GLU A N 1
ATOM 645 C CA . GLU A 1 83 ? -21.570 -4.016 -6.122 1.00 42.88 83 GLU A CA 1
ATOM 646 C C . GLU A 1 83 ? -21.034 -3.064 -5.042 1.00 42.88 83 GLU A C 1
ATOM 648 O O . GLU A 1 83 ? -19.911 -2.581 -5.181 1.00 42.88 83 GLU A O 1
ATOM 653 N N . GLN A 1 84 ? -21.769 -2.766 -3.962 1.00 46.06 84 GLN A N 1
ATOM 654 C CA . GLN A 1 84 ? -21.224 -1.896 -2.909 1.00 46.06 84 GLN A CA 1
ATOM 655 C C . GLN A 1 84 ? -20.455 -2.702 -1.849 1.00 46.06 84 GLN A C 1
ATOM 657 O O . GLN A 1 84 ? -20.978 -3.691 -1.328 1.00 46.06 84 GLN A O 1
ATOM 662 N N . PRO A 1 85 ? -19.226 -2.280 -1.477 1.00 48.72 85 PRO A N 1
ATOM 663 C CA . PRO A 1 85 ? -18.390 -3.010 -0.533 1.00 48.72 85 PRO A CA 1
ATOM 664 C C . PRO A 1 85 ? -19.143 -3.233 0.778 1.00 48.72 85 PRO A C 1
ATOM 666 O O . PRO A 1 85 ? -19.788 -2.323 1.313 1.00 48.72 85 PRO A O 1
ATOM 669 N N . ARG A 1 86 ? -19.090 -4.479 1.265 1.00 53.50 86 ARG A N 1
ATOM 670 C CA . ARG A 1 86 ? -19.819 -4.911 2.461 1.00 53.50 86 ARG A CA 1
ATOM 671 C C . ARG A 1 86 ? -19.520 -3.942 3.611 1.00 53.50 86 ARG A C 1
ATOM 673 O O . ARG A 1 86 ? -18.345 -3.651 3.841 1.00 53.50 86 ARG A O 1
ATOM 680 N N . PRO A 1 87 ? -20.545 -3.448 4.330 1.00 58.81 87 PRO A N 1
ATOM 681 C CA . PRO A 1 87 ? -20.322 -2.570 5.468 1.00 58.81 87 PRO A CA 1
ATOM 682 C C . PRO A 1 87 ? -19.391 -3.268 6.461 1.00 58.81 87 PRO A C 1
ATOM 684 O O . PRO A 1 87 ? -19.615 -4.425 6.824 1.00 58.81 87 PRO A O 1
ATOM 687 N N . GLU A 1 88 ? -18.320 -2.577 6.851 1.00 72.25 88 GLU A N 1
ATOM 688 C CA . GLU A 1 88 ? -17.343 -3.099 7.802 1.00 72.25 88 GLU A CA 1
ATOM 689 C C . GLU A 1 88 ? -18.059 -3.552 9.090 1.00 72.25 88 GLU A C 1
ATOM 691 O O . GLU A 1 88 ? -18.918 -2.844 9.622 1.00 72.25 88 GLU A O 1
ATOM 696 N N . THR A 1 89 ? -17.706 -4.729 9.616 1.00 87.75 89 THR A N 1
ATOM 697 C CA . THR A 1 89 ? -18.284 -5.267 10.856 1.00 87.75 89 THR A CA 1
ATOM 698 C C . THR A 1 89 ? -18.156 -4.253 11.996 1.00 87.75 89 THR A C 1
ATOM 700 O O . THR A 1 89 ? -17.058 -3.763 12.276 1.00 87.75 89 THR A O 1
ATOM 703 N N . MET A 1 90 ? -19.267 -3.954 12.676 1.00 92.75 90 MET A N 1
ATOM 704 C CA . MET A 1 90 ? -19.261 -3.112 13.873 1.00 92.75 90 MET A CA 1
ATOM 705 C C . MET A 1 90 ? -19.055 -3.937 15.140 1.00 92.75 90 MET A C 1
ATOM 707 O O . MET A 1 90 ? -19.654 -5.000 15.325 1.00 92.75 90 MET A O 1
ATOM 711 N N . VAL A 1 91 ? -18.235 -3.408 16.040 1.00 94.56 91 VAL A N 1
ATOM 712 C CA . VAL A 1 91 ? -17.882 -4.029 17.317 1.00 94.56 91 VAL A CA 1
ATOM 713 C C . VAL A 1 91 ? -17.993 -3.019 18.452 1.00 94.56 91 VAL A C 1
ATOM 715 O O . VAL A 1 91 ? -17.821 -1.817 18.237 1.00 94.56 91 VAL A O 1
ATOM 718 N N . ALA A 1 92 ? -18.255 -3.501 19.664 1.00 95.56 92 ALA A N 1
ATOM 719 C CA . ALA A 1 92 ? -18.050 -2.744 20.894 1.00 95.56 92 ALA A CA 1
ATOM 720 C C . ALA A 1 92 ? -16.700 -3.170 21.494 1.00 95.56 92 ALA A C 1
ATOM 722 O O . ALA A 1 92 ? -16.617 -4.209 22.148 1.00 95.56 92 ALA A O 1
ATOM 723 N N . PRO A 1 93 ? -15.603 -2.431 21.246 1.00 95.56 93 PRO A N 1
ATOM 724 C CA . PRO A 1 93 ? -14.263 -2.928 21.528 1.00 95.56 93 PRO A CA 1
ATOM 725 C C . PRO A 1 93 ? -13.867 -2.719 22.991 1.00 95.56 93 PRO A C 1
ATOM 727 O O . PRO A 1 93 ? -12.740 -3.015 23.342 1.00 95.56 93 PRO A O 1
ATOM 730 N N . CYS A 1 94 ? -14.716 -2.126 23.827 1.00 95.12 94 CYS A N 1
ATOM 731 C CA . CYS A 1 94 ? -14.408 -1.767 25.211 1.00 95.12 94 CYS A CA 1
ATOM 732 C C . CYS A 1 94 ? -15.708 -1.663 26.023 1.00 95.12 94 CYS A C 1
ATOM 734 O O . CYS A 1 94 ? -16.796 -1.786 25.464 1.00 95.12 94 CYS A O 1
ATOM 736 N N . LYS A 1 95 ? -15.600 -1.350 27.319 1.00 94.69 95 LYS A N 1
ATOM 737 C CA . LYS A 1 95 ? -16.721 -1.294 28.279 1.00 94.69 95 LYS A CA 1
ATOM 738 C C . LYS A 1 95 ? -17.588 -0.027 28.185 1.00 94.69 95 LYS A C 1
ATOM 740 O O . LYS A 1 95 ? -18.329 0.270 29.112 1.00 94.69 95 LYS A O 1
ATOM 745 N N . CYS A 1 96 ? -17.476 0.740 27.098 1.00 95.31 96 CYS A N 1
ATOM 746 C CA . CYS A 1 96 ? -18.368 1.878 26.863 1.00 95.31 96 CYS A CA 1
ATOM 747 C C . CYS A 1 96 ? -19.795 1.388 26.591 1.00 95.31 96 CYS A C 1
ATOM 749 O O . CYS A 1 96 ? -19.995 0.341 25.972 1.00 95.31 96 CYS A O 1
ATOM 751 N N . ASP A 1 97 ? -20.777 2.175 27.004 1.00 94.19 97 ASP A N 1
ATOM 752 C CA . ASP A 1 97 ? -22.199 1.931 26.807 1.00 94.19 97 ASP A CA 1
ATOM 753 C C . ASP A 1 97 ? -22.830 2.967 25.854 1.00 94.19 97 ASP A C 1
ATOM 755 O O . ASP A 1 97 ? -22.151 3.791 25.234 1.00 94.19 97 ASP A O 1
ATOM 759 N N . GLY A 1 98 ? -24.143 2.853 25.644 1.00 90.81 98 GLY A N 1
ATOM 760 C CA . GLY A 1 98 ? -24.899 3.761 24.779 1.00 90.81 98 GLY A CA 1
ATOM 761 C C . GLY A 1 98 ? -24.614 3.606 23.280 1.00 90.81 98 GLY A C 1
ATOM 762 O O . GLY A 1 98 ? -24.188 2.552 22.803 1.00 90.81 98 GLY A O 1
ATOM 763 N N . SER A 1 99 ? -24.899 4.663 22.515 1.00 87.81 99 SER A N 1
ATOM 764 C CA . SER A 1 99 ? -24.722 4.704 21.055 1.00 87.81 99 SER A CA 1
ATOM 765 C C . SER A 1 99 ? -23.256 4.844 20.630 1.00 87.81 99 SER A C 1
ATOM 767 O O . SER A 1 99 ? -22.884 4.375 19.558 1.00 87.81 99 SER A O 1
ATOM 769 N N . LEU A 1 100 ? -22.403 5.417 21.488 1.00 88.31 100 LEU A N 1
ATOM 770 C CA . LEU A 1 100 ? -20.982 5.671 21.213 1.00 88.31 100 LEU A CA 1
ATOM 771 C C . LEU A 1 100 ? -20.065 4.464 21.469 1.00 88.31 100 LEU A C 1
ATOM 773 O O . LEU A 1 100 ? -18.846 4.568 21.301 1.00 88.31 100 LEU A O 1
ATOM 777 N N . LYS A 1 101 ? -20.608 3.311 21.876 1.00 95.19 101 LYS A N 1
ATOM 778 C CA . LYS A 1 101 ? -19.804 2.096 22.083 1.00 95.19 101 LYS A CA 1
ATOM 779 C C . LYS A 1 101 ? -19.365 1.430 20.778 1.00 95.19 101 LYS A C 1
ATOM 781 O O . LYS A 1 101 ? -18.390 0.683 20.786 1.00 95.19 101 LYS A O 1
ATOM 786 N N . TRP A 1 102 ? -20.056 1.704 19.672 1.00 94.81 102 TRP A N 1
ATOM 787 C CA . TRP A 1 102 ? -19.862 1.008 18.405 1.00 94.81 102 TRP A CA 1
ATOM 788 C C . TRP A 1 102 ? -18.773 1.638 17.534 1.00 94.81 102 TRP A C 1
ATOM 790 O O . TRP A 1 102 ? -18.713 2.855 17.338 1.00 94.81 102 TRP A O 1
ATOM 800 N N . VAL A 1 103 ? -17.920 0.792 16.959 1.00 94.06 103 VAL A N 1
ATOM 801 C CA . VAL A 1 103 ? -16.914 1.183 15.963 1.00 94.06 103 VAL A CA 1
ATOM 802 C C . VAL A 1 103 ? -16.849 0.169 14.835 1.00 94.06 103 VAL A C 1
ATOM 804 O O . VAL A 1 103 ? -17.015 -1.023 15.079 1.00 94.06 103 VAL A O 1
ATOM 807 N N . HIS A 1 104 ? -16.546 0.611 13.616 1.00 92.19 104 HIS A N 1
ATOM 808 C CA . HIS A 1 104 ? -16.118 -0.318 12.575 1.00 92.19 104 HIS A CA 1
ATOM 809 C C . HIS A 1 104 ? -14.753 -0.915 12.936 1.00 92.19 104 HIS A C 1
ATOM 811 O O . HIS A 1 104 ? -13.872 -0.203 13.436 1.00 92.19 104 HIS A O 1
ATOM 817 N N . VAL A 1 105 ? -14.555 -2.206 12.655 1.00 89.00 105 VAL A N 1
ATOM 818 C CA . VAL A 1 105 ? -13.255 -2.871 12.849 1.00 89.00 105 VAL A CA 1
ATOM 819 C C . VAL A 1 105 ? -12.152 -2.158 12.060 1.00 89.00 105 VAL A C 1
ATOM 821 O O . VAL A 1 105 ? -11.068 -1.936 12.605 1.00 89.00 105 VAL A O 1
ATOM 824 N N . GLY A 1 106 ? -12.420 -1.739 10.817 1.00 83.75 106 GLY A N 1
ATOM 825 C CA . GLY A 1 106 ? -11.447 -1.018 9.996 1.00 83.75 106 GLY A CA 1
ATOM 826 C C . GLY A 1 106 ? -11.108 0.350 10.582 1.00 83.75 106 GLY A C 1
ATOM 827 O O . GLY A 1 106 ? -9.926 0.647 10.764 1.00 83.75 106 GLY A O 1
ATOM 828 N N . CYS A 1 107 ? -12.108 1.140 10.993 1.00 88.06 107 CYS A N 1
ATOM 829 C CA . CYS A 1 107 ? -11.874 2.419 11.677 1.00 88.06 107 CYS A CA 1
ATOM 830 C C . CYS A 1 107 ? -11.039 2.265 12.959 1.00 88.06 107 CYS A C 1
ATOM 832 O O . CYS A 1 107 ? -10.114 3.048 13.182 1.00 88.06 107 CYS A O 1
ATOM 834 N N . LEU A 1 108 ? -11.324 1.256 13.796 1.00 92.06 108 LEU A N 1
ATOM 835 C CA . LEU A 1 108 ? -10.543 1.013 15.012 1.00 92.06 108 LEU A CA 1
ATOM 836 C C . LEU A 1 108 ? -9.096 0.659 14.672 1.00 92.06 108 LEU A C 1
ATOM 838 O O . LEU A 1 108 ? -8.189 1.270 15.226 1.00 92.06 108 LEU A O 1
ATOM 842 N N . ARG A 1 109 ? -8.864 -0.263 13.731 1.00 89.00 109 ARG A N 1
ATOM 843 C CA . ARG A 1 109 ? -7.509 -0.640 13.299 1.00 89.00 109 ARG A CA 1
ATOM 844 C C . ARG A 1 109 ? -6.750 0.548 12.708 1.00 89.00 109 ARG A C 1
ATOM 846 O O . ARG A 1 109 ? -5.580 0.740 13.033 1.00 89.00 109 ARG A O 1
ATOM 853 N N . ARG A 1 110 ? -7.402 1.379 11.881 1.00 83.19 110 ARG A N 1
ATOM 854 C CA . ARG A 1 110 ? -6.824 2.627 11.344 1.00 83.19 110 ARG A CA 1
ATOM 855 C C . ARG A 1 110 ? -6.409 3.572 12.474 1.00 83.19 110 ARG A C 1
ATOM 857 O O . ARG A 1 110 ? -5.272 4.042 12.478 1.00 83.19 110 ARG A O 1
ATOM 864 N N . TRP A 1 111 ? -7.275 3.780 13.462 1.00 89.75 111 TRP A N 1
ATOM 865 C CA . TRP A 1 111 ? -6.972 4.611 14.626 1.00 89.75 111 TRP A CA 1
ATOM 866 C C . TRP A 1 111 ? -5.854 4.021 15.501 1.00 89.75 111 TRP A C 1
ATOM 868 O O . TRP A 1 111 ? -4.931 4.742 15.867 1.00 89.75 111 TRP A O 1
ATOM 878 N N . GLN A 1 112 ? -5.865 2.715 15.784 1.00 90.56 112 GLN A N 1
ATOM 879 C CA . GLN A 1 112 ? -4.811 2.046 16.557 1.00 90.56 112 GLN A CA 1
ATOM 880 C C . GLN A 1 112 ? -3.452 2.166 15.863 1.00 90.56 112 GLN A C 1
ATOM 882 O O . GLN A 1 112 ? -2.454 2.437 16.529 1.00 90.56 112 GLN A O 1
ATOM 887 N N . ARG A 1 113 ? -3.420 2.044 14.527 1.00 82.94 113 ARG A N 1
ATOM 888 C CA . ARG A 1 113 ? -2.223 2.325 13.725 1.00 82.94 113 ARG A CA 1
ATOM 889 C C . ARG A 1 113 ? -1.798 3.778 13.877 1.00 82.94 113 ARG A C 1
ATOM 891 O O . ARG A 1 113 ? -0.639 4.007 14.189 1.00 82.94 113 ARG A O 1
ATOM 898 N N . GLN A 1 114 ? -2.709 4.745 13.728 1.00 82.31 114 GLN A N 1
ATOM 899 C CA . GLN A 1 114 ? -2.398 6.170 13.915 1.00 82.31 114 GLN A CA 1
ATOM 900 C C . GLN A 1 114 ? -1.803 6.469 15.289 1.00 82.31 114 GLN A C 1
ATOM 902 O O . GLN A 1 114 ? -0.770 7.120 15.373 1.00 82.31 114 GLN A O 1
ATOM 907 N N . ILE A 1 115 ? -2.400 5.954 16.359 1.00 84.50 115 ILE A N 1
ATOM 908 C CA . ILE A 1 115 ? -1.861 6.159 17.699 1.00 84.50 115 ILE A CA 1
ATOM 909 C C . ILE A 1 115 ? -0.517 5.443 17.856 1.00 84.50 115 ILE A C 1
ATOM 911 O O . ILE A 1 115 ? 0.408 6.018 18.416 1.00 84.50 115 ILE A O 1
ATOM 915 N N . GLY A 1 116 ? -0.346 4.234 17.317 1.00 78.69 116 GLY A N 1
ATOM 916 C CA . GLY A 1 116 ? 0.968 3.587 17.254 1.00 78.69 116 GLY A CA 1
ATOM 917 C C . GLY A 1 116 ? 2.018 4.456 16.543 1.00 78.69 116 GLY A C 1
ATOM 918 O O . GLY A 1 116 ? 3.132 4.595 17.050 1.00 78.69 116 GLY A O 1
ATOM 919 N N . ARG A 1 117 ? 1.637 5.108 15.428 1.00 69.38 117 ARG A N 1
ATOM 920 C CA . ARG A 1 117 ? 2.492 6.014 14.634 1.00 69.38 117 ARG A CA 1
ATOM 921 C C . ARG A 1 117 ? 3.007 7.193 15.448 1.00 69.38 117 ARG A C 1
ATOM 923 O O . ARG A 1 117 ? 4.218 7.400 15.501 1.00 69.38 117 ARG A O 1
ATOM 930 N N . ASP A 1 118 ? 2.100 7.934 16.085 1.00 70.38 118 ASP A N 1
ATOM 931 C CA . ASP A 1 118 ? 2.427 9.182 16.794 1.00 70.38 118 ASP A CA 1
ATOM 932 C C . ASP A 1 118 ? 3.435 8.954 17.930 1.00 70.38 118 ASP A C 1
ATOM 934 O O . ASP A 1 118 ? 4.126 9.872 18.359 1.00 70.38 118 ASP A O 1
ATOM 938 N N . ASN A 1 119 ? 3.552 7.709 18.394 1.00 65.69 119 ASN A N 1
ATOM 939 C CA . ASN A 1 119 ? 4.411 7.342 19.506 1.00 65.69 119 ASN A CA 1
ATOM 940 C C . ASN A 1 119 ? 5.690 6.601 19.096 1.00 65.69 119 ASN A C 1
ATOM 942 O O . ASN A 1 119 ? 6.681 6.690 19.816 1.00 65.69 119 ASN A O 1
ATOM 946 N N . ALA A 1 120 ? 5.707 5.909 17.951 1.00 61.91 120 ALA A N 1
ATOM 947 C CA . ALA A 1 120 ? 6.923 5.295 17.405 1.00 61.91 120 ALA A CA 1
ATOM 948 C C . ALA A 1 120 ? 7.905 6.341 16.839 1.00 61.91 120 ALA A C 1
ATOM 950 O O . ALA A 1 120 ? 9.116 6.118 16.834 1.00 61.91 120 ALA A O 1
ATOM 951 N N . GLY A 1 121 ? 7.390 7.496 16.396 1.00 51.66 121 GLY A N 1
ATOM 952 C CA . GLY A 1 121 ? 8.187 8.626 15.904 1.00 51.66 121 GLY A CA 1
ATOM 953 C C . GLY A 1 121 ? 8.878 9.455 16.993 1.00 51.66 121 GLY A C 1
ATOM 954 O O . GLY A 1 121 ? 9.776 10.232 16.676 1.00 51.66 121 GLY A O 1
ATOM 955 N N . ALA A 1 122 ? 8.524 9.275 18.270 1.00 51.84 122 ALA A N 1
ATOM 956 C CA . ALA A 1 122 ? 9.179 9.934 19.400 1.00 51.84 122 ALA A CA 1
ATOM 957 C C . ALA A 1 122 ? 10.506 9.236 19.758 1.00 51.84 122 ALA A C 1
ATOM 959 O O . ALA A 1 122 ? 10.697 8.724 20.859 1.00 51.84 122 ALA A O 1
ATOM 960 N N . LEU A 1 123 ? 11.443 9.199 18.810 1.00 47.22 123 LEU A N 1
ATOM 961 C CA . LEU A 1 123 ? 12.856 9.061 19.155 1.00 47.22 123 LEU A CA 1
ATOM 962 C C . LEU A 1 123 ? 13.343 10.365 19.817 1.00 47.22 123 LEU A C 1
ATOM 964 O O . LEU A 1 123 ? 12.756 11.421 19.579 1.00 47.22 123 LEU A O 1
ATOM 968 N N . PRO A 1 124 ? 14.401 10.320 20.650 1.00 44.25 124 PRO A N 1
ATOM 969 C CA . PRO A 1 124 ? 14.873 11.445 21.458 1.00 44.25 124 PRO A CA 1
ATOM 970 C C . PRO A 1 124 ? 15.592 12.496 20.598 1.00 44.25 124 PRO A C 1
ATOM 972 O O . PRO A 1 124 ? 16.788 12.728 20.736 1.00 44.25 124 PRO A O 1
ATOM 975 N N . ALA A 1 125 ? 14.877 13.132 19.678 1.00 47.28 125 ALA A N 1
ATOM 976 C CA . ALA A 1 125 ? 15.371 14.253 18.904 1.00 47.28 125 ALA A CA 1
ATOM 977 C C . ALA A 1 125 ? 14.758 15.539 19.470 1.00 47.28 125 ALA A C 1
ATOM 979 O O . ALA A 1 125 ? 13.624 15.902 19.178 1.00 47.28 125 ALA A O 1
ATOM 980 N N . ILE A 1 126 ? 15.585 16.235 20.254 1.00 46.78 126 ILE A N 1
ATOM 981 C CA . ILE A 1 126 ? 15.434 17.609 20.755 1.00 46.78 126 ILE A CA 1
ATOM 982 C C . ILE A 1 126 ? 14.499 17.775 21.981 1.00 46.78 126 ILE A C 1
ATOM 984 O O . ILE A 1 126 ? 13.281 17.633 21.878 1.00 46.78 126 ILE A O 1
ATOM 988 N N . PRO A 1 127 ? 15.039 18.177 23.152 1.00 41.84 127 PRO A N 1
ATOM 989 C CA . PRO A 1 127 ? 14.250 18.484 24.340 1.00 41.84 127 PRO A CA 1
ATOM 990 C C . PRO A 1 127 ? 13.543 19.834 24.159 1.00 41.84 127 PRO A C 1
ATOM 992 O O . PRO A 1 127 ? 14.070 20.886 24.507 1.00 41.84 127 PRO A O 1
ATOM 995 N N . ARG A 1 128 ? 12.333 19.826 23.597 1.00 44.50 128 ARG A N 1
ATOM 996 C CA . ARG A 1 128 ? 11.413 20.975 23.653 1.00 44.50 128 ARG A CA 1
ATOM 997 C C . ARG A 1 128 ? 10.090 20.555 24.280 1.00 44.50 128 ARG A C 1
ATOM 999 O O . ARG A 1 128 ? 9.041 20.594 23.651 1.00 44.50 128 ARG A O 1
ATOM 1006 N N . GLY A 1 129 ? 10.156 20.118 25.530 1.00 55.91 129 GLY A N 1
ATOM 1007 C CA . GLY A 1 129 ? 8.981 19.836 26.344 1.00 55.91 129 GLY A CA 1
ATOM 1008 C C . GLY A 1 129 ? 9.327 19.028 27.594 1.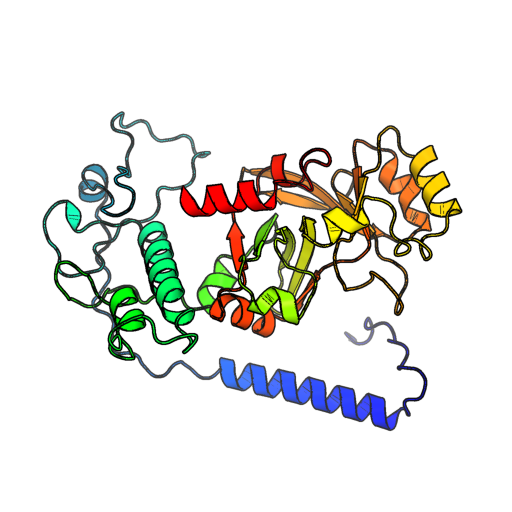00 55.91 129 GLY A C 1
ATOM 1009 O O . GLY A 1 129 ? 10.355 18.346 27.608 1.00 55.91 129 GLY A O 1
ATOM 1010 N N . PRO A 1 130 ? 8.500 19.101 28.651 1.00 56.28 130 PRO A N 1
ATOM 1011 C CA . PRO A 1 130 ? 8.632 18.214 29.798 1.00 56.28 130 PRO A CA 1
ATOM 1012 C C . PRO A 1 130 ? 8.568 16.748 29.331 1.00 56.28 130 PRO A C 1
ATOM 1014 O O . PRO A 1 130 ? 7.810 16.440 28.407 1.00 56.28 130 PRO A O 1
ATOM 1017 N N . PRO A 1 131 ? 9.363 15.847 29.936 1.00 52.78 131 PRO A N 1
ATOM 1018 C CA . PRO A 1 131 ? 9.479 14.460 29.506 1.00 52.78 131 PRO A CA 1
ATOM 1019 C C . PRO A 1 131 ? 8.101 13.798 29.504 1.00 52.78 131 PRO A C 1
ATOM 1021 O O . PRO A 1 131 ? 7.492 13.579 30.553 1.00 52.78 131 PRO A O 1
ATOM 1024 N N . GLN A 1 132 ? 7.592 13.483 28.313 1.00 54.16 132 GLN A N 1
ATOM 1025 C CA . GLN A 1 132 ? 6.435 12.608 28.198 1.00 54.16 132 GLN A CA 1
ATOM 1026 C C . GLN A 1 132 ? 6.830 11.251 28.782 1.00 54.16 132 GLN A C 1
ATOM 1028 O O . GLN A 1 132 ? 7.911 10.737 28.487 1.00 54.16 132 GLN A O 1
ATOM 1033 N N . ARG A 1 133 ? 5.982 10.691 29.656 1.00 54.22 133 ARG A N 1
ATOM 1034 C CA . ARG A 1 133 ? 6.248 9.398 30.298 1.00 54.22 133 ARG A CA 1
ATOM 1035 C C . ARG A 1 133 ? 6.602 8.356 29.221 1.00 54.22 133 ARG A C 1
ATOM 1037 O O . ARG A 1 133 ? 5.758 8.103 28.353 1.00 54.22 133 ARG A O 1
ATOM 1044 N N . PRO A 1 134 ? 7.799 7.743 29.269 1.00 49.62 134 PRO A N 1
ATOM 1045 C CA . PRO A 1 134 ? 8.161 6.684 28.339 1.00 49.62 134 PRO A CA 1
ATOM 1046 C C . PRO A 1 134 ? 7.138 5.548 28.460 1.00 49.62 134 PRO A C 1
ATOM 1048 O O . PRO A 1 134 ? 6.897 5.035 29.551 1.00 49.62 134 PRO A O 1
ATOM 1051 N N . GLY A 1 135 ? 6.476 5.214 27.348 1.00 56.59 135 GLY A N 1
ATOM 1052 C CA . GLY A 1 135 ? 5.473 4.143 27.275 1.00 56.59 135 GLY A CA 1
ATOM 1053 C C . GLY A 1 135 ? 4.008 4.577 27.128 1.00 56.59 135 GLY A C 1
ATOM 1054 O O . GLY A 1 135 ? 3.151 3.718 26.930 1.00 56.59 135 GLY A O 1
ATOM 1055 N N . GLY A 1 136 ? 3.685 5.877 27.153 1.00 61.97 136 GLY A N 1
ATOM 1056 C CA . GLY A 1 136 ? 2.285 6.334 27.055 1.00 61.97 136 GLY A CA 1
ATOM 1057 C C . GLY A 1 136 ? 1.585 5.978 25.736 1.00 61.97 136 GLY A C 1
ATOM 1058 O O . GLY A 1 136 ? 0.367 5.840 25.680 1.00 61.97 136 GLY A O 1
ATOM 1059 N N . GLY A 1 137 ? 2.350 5.792 24.668 1.00 66.31 137 GLY A N 1
ATOM 1060 C CA . GLY A 1 137 ? 1.804 5.649 23.333 1.00 66.31 137 GLY A CA 1
ATOM 1061 C C . GLY A 1 137 ? 1.178 4.315 22.978 1.00 66.31 137 GLY A C 1
ATOM 1062 O O . GLY A 1 137 ? 0.035 4.247 22.523 1.00 66.31 137 GLY A O 1
ATOM 1063 N N . ALA A 1 138 ? 1.929 3.242 23.228 1.00 70.25 138 ALA A N 1
ATOM 1064 C CA . ALA A 1 138 ? 1.444 1.884 23.016 1.00 70.25 138 ALA A CA 1
ATOM 1065 C C . ALA A 1 138 ? 0.201 1.621 23.883 1.00 70.25 138 ALA A C 1
ATOM 1067 O O . ALA A 1 138 ? -0.759 1.012 23.417 1.00 70.25 138 ALA A O 1
ATOM 1068 N N . ALA A 1 139 ? 0.180 2.185 25.098 1.00 79.81 139 ALA A N 1
ATOM 1069 C CA . ALA A 1 139 ? -0.964 2.123 25.999 1.00 79.81 139 ALA A CA 1
ATOM 1070 C C . ALA A 1 139 ? -2.220 2.782 25.404 1.00 79.81 139 ALA A C 1
ATOM 1072 O O . ALA A 1 139 ? -3.319 2.265 25.575 1.00 79.81 139 ALA A O 1
ATOM 1073 N N . ARG A 1 140 ? -2.088 3.887 24.658 1.00 87.31 140 ARG A N 1
ATOM 1074 C CA . ARG A 1 140 ? -3.243 4.540 24.021 1.00 87.31 140 ARG A CA 1
ATOM 1075 C C . ARG A 1 140 ? -3.799 3.736 22.850 1.00 87.31 140 ARG A C 1
ATOM 1077 O O . ARG A 1 140 ? -5.004 3.743 22.657 1.00 87.31 140 ARG A O 1
ATOM 1084 N N . ALA A 1 141 ? -2.971 3.015 22.093 1.00 89.25 141 ALA A N 1
ATOM 1085 C CA . ALA A 1 141 ? -3.467 2.147 21.019 1.00 89.25 141 ALA A CA 1
ATOM 1086 C C . ALA A 1 141 ? -4.222 0.919 21.565 1.00 89.25 141 ALA A C 1
ATOM 1088 O O . ALA A 1 141 ? -5.075 0.351 20.882 1.00 89.25 141 ALA A O 1
ATOM 1089 N N . THR A 1 142 ? -3.933 0.513 22.801 1.00 92.25 142 THR A N 1
ATOM 1090 C CA . THR A 1 142 ? -4.550 -0.648 23.453 1.00 92.25 142 THR A CA 1
ATOM 1091 C C . THR A 1 142 ? -5.651 -0.285 24.443 1.00 92.25 142 THR A C 1
ATOM 1093 O O . THR A 1 142 ? -6.323 -1.195 24.912 1.00 92.25 142 THR A O 1
ATOM 1096 N N . THR A 1 143 ? -5.879 0.999 24.738 1.00 92.88 143 THR A N 1
ATOM 1097 C CA . THR A 1 143 ? -6.789 1.437 25.808 1.00 92.88 143 THR A CA 1
ATOM 1098 C C . THR A 1 143 ? -7.767 2.503 25.328 1.00 92.88 143 THR A C 1
ATOM 1100 O O . THR A 1 143 ? -7.409 3.445 24.621 1.00 92.88 143 THR A O 1
ATOM 1103 N N . CYS A 1 144 ? -9.030 2.386 25.730 1.00 93.38 144 CYS A N 1
ATOM 1104 C CA . CYS A 1 144 ? -10.048 3.373 25.400 1.00 93.38 144 CYS A CA 1
ATOM 1105 C C . CYS A 1 144 ? -9.863 4.670 26.197 1.00 93.38 144 CYS A C 1
ATOM 1107 O O . CYS A 1 144 ? -9.935 4.646 27.416 1.00 93.38 144 CYS A O 1
ATOM 1109 N N . ASN A 1 145 ? -9.763 5.820 25.523 1.00 90.50 145 ASN A N 1
ATOM 1110 C CA . ASN A 1 145 ? -9.646 7.127 26.196 1.00 90.50 145 ASN A CA 1
ATOM 1111 C C . ASN A 1 145 ? -10.895 7.550 27.004 1.00 90.50 145 ASN A C 1
ATOM 1113 O O . ASN A 1 145 ? -10.844 8.558 27.697 1.00 90.50 145 ASN A O 1
ATOM 1117 N N . VAL A 1 146 ? -12.023 6.840 26.871 1.00 93.38 146 VAL A N 1
ATOM 1118 C CA . VAL A 1 146 ? -13.279 7.160 27.573 1.00 93.38 146 VAL A CA 1
ATOM 1119 C C . VAL A 1 146 ? -13.394 6.344 28.856 1.00 93.38 146 VAL A C 1
ATOM 1121 O O . VAL A 1 146 ? -13.423 6.898 29.947 1.00 93.38 146 VAL A O 1
ATOM 1124 N N . CYS A 1 147 ? -13.434 5.016 28.732 1.00 94.19 147 CYS A N 1
ATOM 1125 C CA . CYS A 1 147 ? -13.627 4.120 29.875 1.00 94.19 147 CYS A CA 1
ATOM 1126 C C . CYS A 1 147 ? -12.320 3.568 30.464 1.00 94.19 147 CYS A C 1
ATOM 1128 O O . CYS A 1 147 ? -12.369 2.823 31.437 1.00 94.19 147 CYS A O 1
ATOM 1130 N N . ASN A 1 148 ? -11.163 3.868 29.864 1.00 93.38 148 ASN A N 1
ATOM 1131 C CA . ASN A 1 148 ? -9.841 3.332 30.221 1.00 93.38 148 ASN A CA 1
ATOM 1132 C C . ASN A 1 148 ? -9.732 1.795 30.224 1.00 93.38 148 ASN A C 1
ATOM 1134 O O . ASN A 1 148 ? -8.715 1.250 30.646 1.00 93.38 148 ASN A O 1
ATOM 1138 N N . ALA A 1 149 ? -10.745 1.081 29.725 1.00 93.69 149 ALA A N 1
ATOM 1139 C CA . ALA A 1 149 ? -10.674 -0.358 29.533 1.00 93.69 149 ALA A CA 1
ATOM 1140 C C . ALA A 1 149 ? -9.772 -0.690 28.330 1.00 93.69 149 ALA A C 1
ATOM 1142 O O . ALA A 1 149 ? -9.774 0.064 27.342 1.00 93.69 149 ALA A O 1
ATOM 1143 N N . PRO A 1 150 ? -9.035 -1.814 28.380 1.00 94.00 150 PRO A N 1
ATOM 1144 C CA . PRO A 1 150 ? -8.307 -2.301 27.222 1.00 94.00 150 PRO A CA 1
ATOM 1145 C C . PRO A 1 150 ? -9.281 -2.607 26.084 1.00 94.00 150 PRO A C 1
ATOM 1147 O O . PRO A 1 150 ? -10.429 -2.999 26.311 1.00 94.00 150 PRO A O 1
ATOM 1150 N N . PHE A 1 151 ? -8.825 -2.425 24.851 1.00 94.56 151 PHE A N 1
ATOM 1151 C CA . PHE A 1 151 ? -9.591 -2.868 23.704 1.00 94.56 151 PHE A CA 1
ATOM 1152 C C . PHE A 1 151 ? -9.601 -4.393 23.632 1.00 94.56 151 PHE A C 1
ATOM 1154 O O . PHE A 1 151 ? -8.554 -5.030 23.719 1.00 94.56 151 PHE A O 1
ATOM 1161 N N . ALA A 1 152 ? -10.776 -4.967 23.386 1.00 93.38 152 ALA A N 1
ATOM 1162 C CA . ALA A 1 152 ? -10.944 -6.383 23.075 1.00 93.38 152 ALA A CA 1
ATOM 1163 C C . ALA A 1 152 ? -10.214 -6.773 21.773 1.00 93.38 152 ALA A C 1
ATOM 1165 O O . ALA A 1 152 ? -9.829 -7.924 21.587 1.00 93.38 152 ALA A O 1
ATOM 1166 N N . LEU A 1 153 ? -9.989 -5.802 20.879 1.00 91.12 153 LEU A N 1
ATOM 1167 C CA . LEU A 1 153 ? -9.163 -5.954 19.684 1.00 91.12 153 LEU A CA 1
ATOM 1168 C C . LEU A 1 153 ? -7.771 -5.370 19.922 1.00 91.12 153 LEU A C 1
ATOM 1170 O O . LEU A 1 153 ? -7.615 -4.161 20.120 1.00 91.12 153 LEU A O 1
ATOM 1174 N N . ALA A 1 154 ? -6.756 -6.229 19.853 1.00 89.12 154 ALA A N 1
ATOM 1175 C CA . ALA A 1 154 ? -5.368 -5.794 19.857 1.00 89.12 154 ALA A CA 1
ATOM 1176 C C . ALA A 1 154 ? -5.064 -4.926 18.616 1.00 89.12 154 ALA A C 1
ATOM 1178 O O . ALA A 1 154 ? -5.664 -5.149 17.559 1.00 89.12 154 ALA A O 1
ATOM 1179 N N . PRO A 1 155 ? -4.125 -3.965 18.719 1.00 86.44 155 PRO A N 1
ATOM 1180 C CA . PRO A 1 155 ? -3.609 -3.253 17.559 1.00 86.44 155 PRO A CA 1
ATOM 1181 C C . PRO A 1 155 ? -3.148 -4.237 16.478 1.00 86.44 155 PRO A C 1
ATOM 1183 O O . PRO A 1 155 ? -2.551 -5.264 16.826 1.00 86.44 155 PRO A O 1
ATOM 1186 N N . PRO A 1 156 ? -3.393 -3.939 15.190 1.00 81.75 156 PRO A N 1
ATOM 1187 C CA . PRO A 1 156 ? -2.954 -4.810 14.113 1.00 81.75 156 PRO A CA 1
ATOM 1188 C C . PRO A 1 156 ? -1.429 -4.938 14.143 1.00 81.75 156 PRO A C 1
ATOM 1190 O O . PRO A 1 156 ? -0.710 -3.939 14.222 1.00 81.75 156 PRO A O 1
ATOM 1193 N N . ARG A 1 157 ? -0.941 -6.175 14.097 1.00 79.06 157 ARG A N 1
ATOM 1194 C CA . ARG A 1 157 ? 0.487 -6.494 13.980 1.00 79.06 157 ARG A CA 1
ATOM 1195 C C . ARG A 1 157 ? 0.915 -6.339 12.519 1.00 79.06 157 ARG A C 1
ATOM 1197 O O . ARG A 1 157 ? 0.066 -6.380 11.630 1.00 79.06 157 ARG A O 1
ATOM 1204 N N . ALA A 1 158 ? 2.215 -6.248 12.221 1.00 68.88 158 ALA A N 1
ATOM 1205 C CA . ALA A 1 158 ? 2.645 -6.240 10.813 1.00 68.88 158 ALA A CA 1
ATOM 1206 C C . ALA A 1 158 ? 2.219 -7.504 10.058 1.00 68.88 158 ALA A C 1
ATOM 1208 O O . ALA A 1 158 ? 1.966 -7.447 8.856 1.00 68.88 158 ALA A O 1
ATOM 1209 N N . LYS A 1 159 ? 2.077 -8.635 10.764 1.00 73.25 159 LYS A N 1
ATOM 1210 C CA . LYS A 1 159 ? 1.497 -9.854 10.191 1.00 73.25 159 LYS A CA 1
ATOM 1211 C C . LYS A 1 159 ? 0.102 -9.599 9.605 1.00 73.25 159 LYS A C 1
ATOM 1213 O O . LYS A 1 159 ? -0.171 -10.077 8.513 1.00 73.25 159 LYS A O 1
ATOM 1218 N N . ASP A 1 160 ? -0.723 -8.808 10.283 1.00 76.81 160 ASP A N 1
ATOM 1219 C CA . ASP A 1 160 ? -2.083 -8.498 9.839 1.00 76.81 160 ASP A CA 1
ATOM 1220 C C . ASP A 1 160 ? -2.055 -7.545 8.631 1.00 76.81 160 ASP A C 1
ATOM 1222 O O . ASP A 1 160 ? -2.900 -7.626 7.749 1.00 76.81 160 ASP A O 1
ATOM 1226 N N . MET A 1 161 ? -1.040 -6.676 8.530 1.00 78.94 161 MET A N 1
ATOM 1227 C CA . MET A 1 161 ? -0.855 -5.820 7.349 1.00 78.94 161 MET A CA 1
ATOM 1228 C C . MET A 1 161 ? -0.458 -6.613 6.102 1.00 78.94 161 MET A C 1
ATOM 1230 O O . MET A 1 161 ? -0.835 -6.239 4.996 1.00 78.94 161 MET A O 1
ATOM 1234 N N . TRP A 1 162 ? 0.271 -7.720 6.264 1.00 83.38 162 TRP A N 1
ATOM 1235 C CA . TRP A 1 162 ? 0.536 -8.638 5.157 1.00 83.38 162 TRP A CA 1
ATOM 1236 C C . TRP A 1 162 ? -0.747 -9.297 4.638 1.00 83.38 162 TRP A C 1
ATOM 1238 O O . TRP A 1 162 ? -0.854 -9.557 3.446 1.00 83.38 162 TRP A O 1
ATOM 1248 N N . GLU A 1 163 ? -1.716 -9.560 5.517 1.00 82.44 163 GLU A N 1
ATOM 1249 C CA . GLU A 1 163 ? -3.019 -10.125 5.141 1.00 82.44 163 GLU A CA 1
ATOM 1250 C C . GLU A 1 163 ? -3.910 -9.097 4.421 1.00 82.44 163 GLU A C 1
ATOM 1252 O O . GLU A 1 163 ? -4.684 -9.474 3.544 1.00 82.44 163 GLU A O 1
ATOM 1257 N N . ASP A 1 164 ? -3.761 -7.804 4.735 1.00 84.69 164 ASP A N 1
ATOM 1258 C CA . ASP A 1 164 ? -4.433 -6.701 4.028 1.00 84.69 164 ASP A CA 1
ATOM 1259 C C . ASP A 1 164 ? -3.801 -6.412 2.641 1.00 84.69 164 ASP A C 1
ATOM 1261 O O . ASP A 1 164 ? -4.421 -5.772 1.780 1.00 84.69 164 ASP A O 1
ATOM 1265 N N . LEU A 1 165 ? -2.559 -6.858 2.417 1.00 91.75 165 LEU A N 1
ATOM 1266 C CA . LEU A 1 165 ? -1.831 -6.671 1.166 1.00 91.75 165 LEU A CA 1
ATOM 1267 C C . LEU A 1 165 ? -2.349 -7.634 0.090 1.00 91.75 165 LEU A C 1
ATOM 1269 O O . LEU A 1 165 ? -2.560 -8.818 0.333 1.00 91.75 165 LEU A O 1
ATOM 1273 N N . ARG A 1 166 ? -2.509 -7.133 -1.134 1.00 93.00 166 ARG A N 1
ATOM 1274 C CA . ARG A 1 166 ? -2.912 -7.918 -2.308 1.00 93.00 166 ARG A CA 1
ATOM 1275 C C . ARG A 1 166 ? -2.304 -7.325 -3.570 1.00 93.00 166 ARG A C 1
ATOM 1277 O O . ARG A 1 166 ? -1.951 -6.145 -3.592 1.00 93.00 166 ARG A O 1
ATOM 1284 N N . ALA A 1 167 ? -2.191 -8.149 -4.605 1.00 92.25 167 ALA A N 1
ATOM 1285 C CA . ALA A 1 167 ? -1.949 -7.655 -5.953 1.00 92.25 167 ALA A CA 1
ATOM 1286 C C . ALA A 1 167 ? -3.063 -6.665 -6.332 1.00 92.25 167 ALA A C 1
ATOM 1288 O O . ALA A 1 167 ? -4.219 -6.864 -5.961 1.00 92.25 167 ALA A O 1
ATOM 1289 N N . GLY A 1 168 ? -2.692 -5.575 -6.993 1.00 91.94 168 GLY A N 1
ATOM 1290 C CA . GLY A 1 168 ? -3.578 -4.460 -7.296 1.00 91.94 168 GLY A CA 1
ATOM 1291 C C . GLY A 1 168 ? -3.476 -3.314 -6.293 1.00 91.94 168 GLY A C 1
ATOM 1292 O O . GLY A 1 168 ? -3.668 -2.181 -6.702 1.00 91.94 168 GLY A O 1
ATOM 1293 N N . CYS A 1 169 ? -3.104 -3.532 -5.028 1.00 95.19 169 CYS A N 1
ATOM 1294 C CA . CYS A 1 169 ? -2.985 -2.440 -4.048 1.00 95.19 169 CYS A CA 1
ATOM 1295 C C . CYS A 1 169 ? -1.808 -1.494 -4.318 1.00 95.19 169 CYS A C 1
ATOM 1297 O O . CYS A 1 169 ? -0.838 -1.839 -4.995 1.00 95.19 169 CYS A O 1
ATOM 1299 N N . LEU A 1 170 ? -1.836 -0.329 -3.665 1.00 96.00 170 LEU A N 1
ATOM 1300 C CA . LEU A 1 170 ? -0.707 0.594 -3.603 1.00 96.00 170 LEU A CA 1
ATOM 1301 C C . LEU A 1 170 ? 0.008 0.523 -2.249 1.00 96.00 170 LEU A C 1
ATOM 1303 O O . LEU A 1 170 ? -0.622 0.592 -1.194 1.00 96.00 170 LEU A O 1
ATOM 1307 N N . LEU A 1 171 ? 1.337 0.475 -2.280 1.00 95.88 171 LEU A N 1
ATOM 1308 C CA . LEU A 1 171 ? 2.206 0.808 -1.156 1.00 95.88 171 LEU A CA 1
ATOM 1309 C C . LEU A 1 171 ? 2.635 2.265 -1.287 1.00 95.88 171 LEU A C 1
ATOM 1311 O O . LEU A 1 171 ? 3.290 2.657 -2.253 1.00 95.88 171 LEU A O 1
ATOM 1315 N N . VAL A 1 172 ? 2.270 3.078 -0.307 1.00 94.75 172 VAL A N 1
ATOM 1316 C CA . VAL A 1 172 ? 2.526 4.516 -0.313 1.00 94.75 172 VAL A CA 1
ATOM 1317 C C . VAL A 1 172 ? 3.526 4.822 0.783 1.00 94.75 172 VAL A C 1
ATOM 1319 O O . VAL A 1 172 ? 3.222 4.661 1.967 1.00 94.75 172 VAL A O 1
ATOM 1322 N N . ALA A 1 173 ? 4.722 5.254 0.386 1.00 92.94 173 ALA A N 1
ATOM 1323 C CA . ALA A 1 173 ? 5.782 5.579 1.328 1.00 92.94 173 ALA A CA 1
ATOM 1324 C C . ALA A 1 173 ? 5.344 6.723 2.243 1.00 92.94 173 ALA A C 1
ATOM 1326 O O . ALA A 1 173 ? 4.698 7.680 1.799 1.00 92.94 173 ALA A O 1
ATOM 1327 N N . ARG A 1 174 ? 5.725 6.674 3.514 1.00 87.69 174 ARG A N 1
ATOM 1328 C CA . ARG A 1 174 ? 5.547 7.819 4.410 1.00 87.69 174 ARG A CA 1
ATOM 1329 C C . ARG A 1 174 ? 6.638 8.866 4.190 1.00 87.69 174 ARG A C 1
ATOM 1331 O O . ARG A 1 174 ? 7.750 8.559 3.766 1.00 87.69 174 ARG A O 1
ATOM 1338 N N . ASP A 1 175 ? 6.304 10.128 4.460 1.00 84.44 175 ASP A N 1
ATOM 1339 C CA . ASP A 1 175 ? 7.276 11.227 4.427 1.00 84.44 175 ASP A CA 1
ATOM 1340 C C . ASP A 1 175 ? 7.929 11.332 5.805 1.00 84.44 175 ASP A C 1
ATOM 1342 O O . ASP A 1 175 ? 7.457 12.053 6.681 1.00 84.44 175 ASP A O 1
ATOM 1346 N N . HIS A 1 176 ? 8.963 10.524 6.026 1.00 77.25 176 HIS A N 1
ATOM 1347 C CA . HIS A 1 176 ? 9.813 10.633 7.206 1.00 77.25 176 HIS A CA 1
ATOM 1348 C C . HIS A 1 176 ? 11.289 10.456 6.849 1.00 77.25 176 HIS A C 1
ATOM 1350 O O . HIS A 1 176 ? 11.645 9.697 5.939 1.00 77.25 176 HIS A O 1
ATOM 1356 N N . ASP A 1 177 ? 12.153 11.128 7.609 1.00 62.50 177 ASP A N 1
ATOM 1357 C CA . ASP A 1 177 ? 13.575 11.298 7.293 1.00 62.50 177 ASP A CA 1
ATOM 1358 C C . ASP A 1 177 ? 14.352 9.979 7.185 1.00 62.50 177 ASP A C 1
ATOM 1360 O O . ASP A 1 177 ? 15.257 9.876 6.353 1.00 62.50 177 ASP A O 1
ATOM 1364 N N . ARG A 1 178 ? 13.931 8.928 7.913 1.00 66.12 178 ARG A N 1
ATOM 1365 C CA . ARG A 1 178 ? 14.530 7.577 7.843 1.00 66.12 178 ARG A CA 1
ATOM 1366 C C . ARG A 1 178 ? 14.575 6.999 6.430 1.00 66.12 178 ARG A C 1
ATOM 1368 O O . ARG A 1 178 ? 15.490 6.245 6.110 1.00 66.12 178 ARG A O 1
ATOM 1375 N N . PHE A 1 179 ? 13.596 7.344 5.593 1.00 62.06 179 PHE A N 1
ATOM 1376 C CA . PHE A 1 179 ? 13.531 6.859 4.216 1.00 62.06 179 PHE A CA 1
ATOM 1377 C C . PHE A 1 179 ? 14.485 7.615 3.288 1.00 62.06 179 PHE A C 1
ATOM 1379 O O . PHE A 1 179 ? 14.906 7.068 2.272 1.00 62.06 179 PHE A O 1
ATOM 1386 N N . SER A 1 180 ? 14.858 8.852 3.632 1.00 57.19 180 SER A N 1
ATOM 1387 C CA . SER A 1 180 ? 15.737 9.671 2.793 1.00 57.19 180 SER A CA 1
ATOM 1388 C C . SER A 1 180 ? 17.191 9.190 2.807 1.00 57.19 180 SER A C 1
ATOM 1390 O O . SER A 1 180 ? 17.879 9.313 1.798 1.00 57.19 180 SER A O 1
ATOM 1392 N N . GLU A 1 181 ? 17.638 8.581 3.909 1.00 60.28 181 GLU A N 1
ATOM 1393 C CA . GLU A 1 181 ? 19.041 8.191 4.088 1.00 60.28 181 GLU A CA 1
ATOM 1394 C C . GLU A 1 181 ? 19.394 6.846 3.435 1.00 60.28 181 GLU A C 1
ATOM 1396 O O . GLU A 1 181 ? 20.554 6.619 3.094 1.00 60.28 181 GLU A O 1
ATOM 1401 N N . LYS A 1 182 ? 18.422 5.936 3.256 1.00 58.16 182 LYS A N 1
ATOM 1402 C CA . LYS A 1 182 ? 18.708 4.531 2.898 1.00 58.16 182 LYS A CA 1
ATOM 1403 C C . LYS A 1 182 ? 18.312 4.088 1.493 1.00 58.16 182 LYS A C 1
ATOM 1405 O O . LYS A 1 182 ? 18.808 3.058 1.042 1.00 58.16 182 LYS A O 1
ATOM 1410 N N . GLY A 1 183 ? 17.459 4.802 0.765 1.00 60.00 183 GLY A N 1
ATOM 1411 C CA . GLY A 1 183 ? 17.046 4.304 -0.546 1.00 60.00 183 GLY A CA 1
ATOM 1412 C C . GLY A 1 183 ? 15.959 5.134 -1.196 1.00 60.00 183 GLY A C 1
ATOM 1413 O O . GLY A 1 183 ? 15.116 5.711 -0.527 1.00 60.00 183 GLY A O 1
ATOM 1414 N N . GLY A 1 184 ? 15.992 5.188 -2.525 1.00 74.38 184 GLY A N 1
ATOM 1415 C CA . GLY A 1 184 ? 15.251 6.102 -3.399 1.00 74.38 184 GLY A CA 1
ATOM 1416 C C . GLY A 1 184 ? 13.719 6.010 -3.439 1.00 74.38 184 GLY A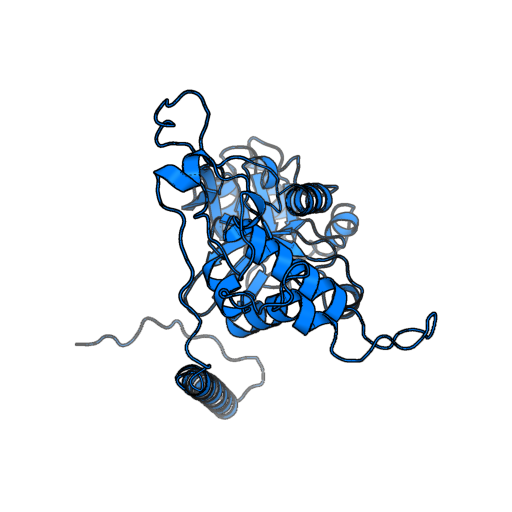 C 1
ATOM 1417 O O . GLY A 1 184 ? 13.122 6.233 -4.492 1.00 74.38 184 GLY A O 1
ATOM 1418 N N . PHE A 1 185 ? 13.085 5.689 -2.317 1.00 86.88 185 PHE A N 1
ATOM 1419 C CA . PHE A 1 185 ? 11.649 5.486 -2.168 1.00 86.88 185 PHE A CA 1
ATOM 1420 C C . PHE A 1 185 ? 10.937 6.641 -1.457 1.00 86.88 185 PHE A C 1
ATOM 1422 O O . PHE A 1 185 ? 9.754 6.534 -1.130 1.00 86.88 185 PHE A O 1
ATOM 1429 N N . ARG A 1 186 ? 11.615 7.770 -1.225 1.00 87.62 186 ARG A N 1
ATOM 1430 C CA . ARG A 1 186 ? 10.964 8.968 -0.685 1.00 87.62 186 ARG A CA 1
ATOM 1431 C C . ARG A 1 186 ? 9.802 9.393 -1.588 1.00 87.62 186 ARG A C 1
ATOM 1433 O O . ARG A 1 186 ? 9.972 9.519 -2.801 1.00 87.62 186 ARG A O 1
ATOM 1440 N N . LYS A 1 187 ? 8.635 9.619 -0.972 1.00 90.69 187 LYS A N 1
ATOM 1441 C CA . LYS A 1 187 ? 7.368 9.923 -1.660 1.00 90.69 187 LYS A CA 1
ATOM 1442 C C . LYS A 1 187 ? 7.036 8.924 -2.771 1.00 90.69 187 LYS A C 1
ATOM 1444 O O . LYS A 1 187 ? 6.484 9.301 -3.803 1.00 90.69 187 LYS A O 1
ATOM 1449 N N . SER A 1 188 ? 7.412 7.657 -2.583 1.00 92.25 188 SER A N 1
ATOM 1450 C CA . SER A 1 188 ? 7.106 6.637 -3.572 1.00 92.25 188 SER A CA 1
ATOM 1451 C C . SER A 1 188 ? 5.685 6.102 -3.456 1.00 92.25 188 SER A C 1
ATOM 1453 O O . SER A 1 188 ? 5.102 6.054 -2.371 1.00 92.25 188 SER A O 1
ATOM 1455 N N . VAL A 1 189 ? 5.134 5.722 -4.603 1.00 94.44 189 VAL A N 1
ATOM 1456 C CA . VAL A 1 189 ? 3.878 4.982 -4.724 1.00 94.44 189 VAL A CA 1
ATOM 1457 C C . VAL A 1 189 ? 4.186 3.751 -5.552 1.00 94.44 189 VAL A C 1
ATOM 1459 O O . VAL A 1 189 ? 4.593 3.885 -6.702 1.00 94.44 189 VAL A O 1
ATOM 1462 N N . ILE A 1 190 ? 4.040 2.570 -4.965 1.00 95.06 190 ILE A N 1
ATOM 1463 C CA . ILE A 1 190 ? 4.316 1.294 -5.619 1.00 95.06 190 ILE A CA 1
ATOM 1464 C C . ILE A 1 190 ? 3.010 0.546 -5.831 1.00 95.06 190 ILE A C 1
ATOM 1466 O O . ILE A 1 190 ? 2.307 0.268 -4.868 1.00 95.06 190 ILE A O 1
ATOM 1470 N N . LEU A 1 191 ? 2.720 0.168 -7.069 1.00 94.88 191 LEU A N 1
ATOM 1471 C CA . LEU A 1 191 ? 1.662 -0.785 -7.381 1.00 94.88 191 LEU A CA 1
ATOM 1472 C C . LEU A 1 191 ? 2.165 -2.200 -7.117 1.00 94.88 191 LEU A C 1
ATOM 1474 O O . LEU A 1 191 ? 3.185 -2.602 -7.677 1.00 94.88 191 LEU A O 1
ATOM 1478 N N . VAL A 1 192 ? 1.467 -2.949 -6.270 1.00 95.12 192 VAL A N 1
ATOM 1479 C CA . VAL A 1 192 ? 1.763 -4.359 -6.008 1.00 95.12 192 VAL A CA 1
ATOM 1480 C C . VAL A 1 192 ? 1.235 -5.178 -7.175 1.00 95.12 192 VAL A C 1
ATOM 1482 O O . VAL A 1 192 ? 0.041 -5.173 -7.452 1.00 95.12 192 VAL A O 1
ATOM 1485 N N . LEU A 1 193 ? 2.128 -5.881 -7.859 1.00 92.38 193 LEU A N 1
ATOM 1486 C CA . LEU A 1 193 ? 1.801 -6.688 -9.034 1.00 92.38 193 LEU A CA 1
ATOM 1487 C C . LEU A 1 193 ? 1.593 -8.146 -8.651 1.00 92.38 193 LEU A C 1
ATOM 1489 O O . LEU A 1 193 ? 0.643 -8.783 -9.080 1.00 92.38 193 LEU A O 1
ATOM 1493 N N . GLU A 1 194 ? 2.478 -8.657 -7.800 1.00 92.06 194 GLU A N 1
ATOM 1494 C CA . GLU A 1 194 ? 2.488 -10.051 -7.387 1.00 92.06 194 GLU A CA 1
ATOM 1495 C C . GLU A 1 194 ? 2.675 -10.111 -5.875 1.00 92.06 194 GLU A C 1
ATOM 1497 O O . GLU A 1 194 ? 3.562 -9.463 -5.305 1.00 92.06 194 GLU A O 1
ATOM 1502 N N . LEU A 1 195 ? 1.855 -10.927 -5.223 1.00 92.50 195 LEU A N 1
ATOM 1503 C CA . LEU A 1 195 ? 2.009 -11.262 -3.819 1.00 92.50 195 LEU A CA 1
ATOM 1504 C C . LEU A 1 195 ? 1.951 -12.777 -3.665 1.00 92.50 195 LEU A C 1
ATOM 1506 O O . LEU A 1 195 ? 0.942 -13.411 -3.959 1.00 92.50 195 LEU A O 1
ATOM 1510 N N . THR A 1 196 ? 3.036 -13.356 -3.170 1.00 92.94 196 THR A N 1
ATOM 1511 C CA . THR A 1 196 ? 3.125 -14.792 -2.885 1.00 92.94 196 THR A CA 1
ATOM 1512 C C . THR A 1 196 ? 3.260 -15.016 -1.383 1.00 92.94 196 THR A C 1
ATOM 1514 O O . THR A 1 196 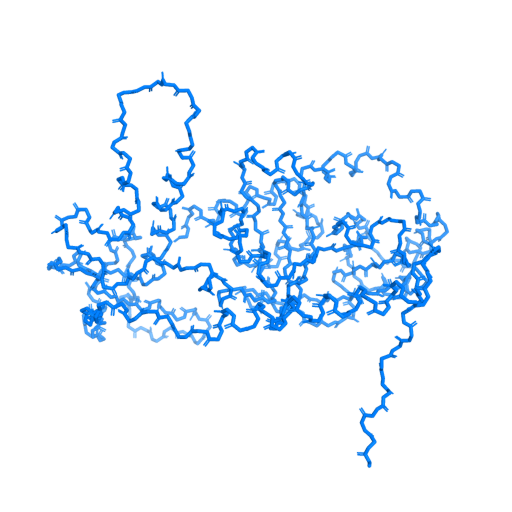? 3.253 -14.083 -0.586 1.00 92.94 196 THR A O 1
ATOM 1517 N N . ARG A 1 197 ? 3.443 -16.268 -0.954 1.00 88.38 197 ARG A N 1
ATOM 1518 C CA . ARG A 1 197 ? 3.691 -16.584 0.462 1.00 88.38 197 ARG A CA 1
ATOM 1519 C C . ARG A 1 197 ? 5.030 -16.061 0.989 1.00 88.38 197 ARG A C 1
ATOM 1521 O O . ARG A 1 197 ? 5.185 -15.955 2.206 1.00 88.38 197 ARG A O 1
ATOM 1528 N N . THR A 1 198 ? 5.988 -15.776 0.107 1.00 90.75 198 THR A N 1
ATOM 1529 C CA . THR A 1 198 ? 7.384 -15.482 0.475 1.00 90.75 198 THR A CA 1
ATOM 1530 C C . THR A 1 198 ? 7.849 -14.098 0.040 1.00 90.75 198 THR A C 1
ATOM 1532 O O . THR A 1 198 ? 8.817 -13.585 0.604 1.00 90.75 198 THR A O 1
ATOM 1535 N N . GLN A 1 199 ? 7.172 -13.474 -0.923 1.00 94.69 199 GLN A N 1
ATOM 1536 C CA . GLN A 1 199 ? 7.599 -12.203 -1.497 1.00 94.69 199 GLN A CA 1
ATOM 1537 C C . GLN A 1 199 ? 6.438 -11.335 -1.975 1.00 94.69 199 GLN A C 1
ATOM 1539 O O . GLN A 1 199 ? 5.372 -11.844 -2.322 1.00 94.69 199 GLN A O 1
ATOM 1544 N N . ALA A 1 200 ? 6.713 -10.036 -2.051 1.00 94.62 200 ALA A N 1
ATOM 1545 C CA . ALA A 1 200 ? 5.912 -9.056 -2.769 1.00 94.62 200 ALA A CA 1
ATOM 1546 C C . ALA A 1 200 ? 6.753 -8.445 -3.897 1.00 94.62 200 ALA A C 1
ATOM 1548 O O . ALA A 1 200 ? 7.932 -8.124 -3.699 1.00 94.62 200 ALA A O 1
ATOM 1549 N N . VAL A 1 201 ? 6.147 -8.279 -5.069 1.00 93.69 201 VAL A N 1
ATOM 1550 C CA . VAL A 1 201 ? 6.733 -7.609 -6.232 1.00 93.69 201 VAL A CA 1
ATOM 1551 C C . VAL A 1 201 ? 5.832 -6.446 -6.607 1.00 93.69 201 VAL A C 1
ATOM 1553 O O . VAL A 1 201 ? 4.610 -6.580 -6.651 1.00 93.69 201 VAL A O 1
ATOM 1556 N N . GLY A 1 202 ? 6.432 -5.296 -6.882 1.00 93.69 202 GLY A N 1
ATOM 1557 C CA . GLY A 1 202 ? 5.688 -4.121 -7.299 1.00 93.69 202 GLY A CA 1
ATOM 1558 C C . GLY A 1 202 ? 6.476 -3.216 -8.226 1.00 93.69 202 GLY A C 1
ATOM 1559 O O . GLY A 1 202 ? 7.682 -3.384 -8.405 1.00 93.69 202 GLY A O 1
ATOM 1560 N N . VAL A 1 203 ? 5.792 -2.234 -8.796 1.00 92.56 203 VAL A N 1
ATOM 1561 C CA . VAL A 1 203 ? 6.381 -1.213 -9.660 1.00 92.56 203 VAL A CA 1
ATOM 1562 C C . VAL A 1 203 ? 6.164 0.175 -9.074 1.00 92.56 203 VAL A C 1
ATOM 1564 O O . VAL A 1 203 ? 5.068 0.533 -8.659 1.00 92.56 203 VAL A O 1
ATOM 1567 N N . CYS A 1 204 ? 7.230 0.962 -9.022 1.00 92.62 204 CYS A N 1
ATOM 1568 C CA . CYS A 1 204 ? 7.223 2.342 -8.569 1.00 92.62 204 CYS A CA 1
ATOM 1569 C C . CYS A 1 204 ? 6.548 3.236 -9.620 1.00 92.62 204 CYS A C 1
ATOM 1571 O O . CYS A 1 204 ? 7.123 3.521 -10.670 1.00 92.62 204 CYS A O 1
ATOM 1573 N N . LEU A 1 205 ? 5.324 3.674 -9.331 1.00 91.62 205 LEU A N 1
ATOM 1574 C CA . LEU A 1 205 ? 4.558 4.610 -10.150 1.00 91.62 205 LEU A CA 1
ATOM 1575 C C . LEU A 1 205 ? 5.087 6.039 -9.975 1.00 91.62 205 LEU A C 1
ATOM 1577 O O . LEU A 1 205 ? 5.335 6.748 -10.945 1.00 91.62 205 LEU A O 1
ATOM 1581 N N . ALA A 1 206 ? 5.318 6.453 -8.732 1.00 89.75 206 ALA A N 1
ATOM 1582 C CA . ALA A 1 206 ? 5.865 7.765 -8.400 1.00 89.75 206 ALA A CA 1
ATOM 1583 C C . ALA A 1 206 ? 7.038 7.614 -7.433 1.00 89.75 206 ALA A C 1
ATOM 1585 O O . ALA A 1 206 ? 7.041 6.697 -6.622 1.00 89.75 206 ALA A O 1
ATOM 1586 N N . SER A 1 207 ? 8.024 8.509 -7.509 1.00 81.38 207 SER A N 1
ATOM 1587 C CA . SER A 1 207 ? 9.100 8.683 -6.524 1.00 81.38 207 SER A CA 1
ATOM 1588 C C . SER A 1 207 ? 9.654 10.099 -6.652 1.00 81.38 207 SER A C 1
ATOM 1590 O O . SER A 1 207 ? 9.760 10.610 -7.769 1.00 81.38 207 SER A O 1
ATOM 1592 N N . ALA A 1 208 ? 10.086 10.701 -5.539 1.00 69.38 208 ALA A N 1
ATOM 1593 C CA . ALA A 1 208 ? 10.749 12.009 -5.545 1.00 69.38 208 ALA A CA 1
ATOM 1594 C C . ALA A 1 208 ? 12.010 12.033 -6.436 1.00 69.38 208 ALA A C 1
ATOM 1596 O O . ALA A 1 208 ? 12.356 13.063 -7.004 1.00 69.38 208 ALA A O 1
ATOM 1597 N N . LEU A 1 209 ? 12.690 10.889 -6.602 1.00 60.81 209 LEU A N 1
ATOM 1598 C CA . LEU A 1 209 ? 13.827 10.774 -7.526 1.00 60.81 209 LEU A CA 1
ATOM 1599 C C . LEU A 1 209 ? 13.392 10.690 -8.996 1.00 60.81 209 LEU A C 1
ATOM 1601 O O . LEU A 1 209 ? 14.156 11.048 -9.891 1.00 60.81 209 LEU A O 1
ATOM 1605 N N . GLY A 1 210 ? 12.178 10.200 -9.253 1.00 55.94 210 GLY A N 1
ATOM 1606 C CA . GLY A 1 210 ? 11.592 10.142 -10.590 1.00 55.94 210 GLY A CA 1
ATOM 1607 C C . GLY A 1 210 ? 11.252 11.529 -11.133 1.00 55.94 210 GLY A C 1
ATOM 1608 O O . GLY A 1 210 ? 11.389 11.753 -12.329 1.00 55.94 210 GLY A O 1
ATOM 1609 N N . GLU A 1 211 ? 10.898 12.473 -10.258 1.00 56.16 211 GLU A N 1
ATOM 1610 C CA . GLU A 1 211 ? 10.594 13.866 -10.624 1.00 56.16 211 GLU A CA 1
ATOM 1611 C C . GLU A 1 211 ? 11.822 14.599 -11.190 1.00 56.16 211 GLU A C 1
ATOM 1613 O O . GLU A 1 211 ? 11.707 15.370 -12.141 1.00 56.16 211 GLU A O 1
ATOM 1618 N N . THR A 1 212 ? 13.020 14.310 -10.671 1.00 49.34 212 THR A N 1
ATOM 1619 C CA . THR A 1 212 ? 14.279 14.849 -11.216 1.00 49.34 212 THR A CA 1
ATOM 1620 C C . THR A 1 212 ? 14.786 14.041 -12.413 1.00 49.34 212 THR A C 1
ATOM 1622 O O . THR A 1 212 ? 15.318 14.617 -13.358 1.00 49.34 212 THR A O 1
ATOM 1625 N N . ALA A 1 213 ? 14.593 12.717 -12.419 1.00 44.62 213 ALA A N 1
ATOM 1626 C CA . ALA A 1 213 ? 15.067 11.843 -13.496 1.00 44.62 213 ALA A CA 1
ATOM 1627 C C . ALA A 1 213 ? 14.226 11.916 -14.786 1.00 44.62 213 ALA A C 1
ATOM 1629 O O . ALA A 1 213 ? 14.776 11.713 -15.869 1.00 44.62 213 ALA A O 1
ATOM 1630 N N . ALA A 1 214 ? 12.930 12.244 -14.695 1.00 46.62 214 ALA A N 1
ATOM 1631 C CA . ALA A 1 214 ? 12.063 12.486 -15.854 1.00 46.62 214 ALA A CA 1
ATOM 1632 C C . ALA A 1 214 ? 12.500 13.718 -16.677 1.00 46.62 214 ALA A C 1
ATOM 1634 O O . ALA A 1 214 ? 12.154 13.832 -17.848 1.00 46.62 214 ALA A O 1
ATOM 1635 N N . ARG A 1 215 ? 13.314 14.611 -16.095 1.00 46.94 215 ARG A N 1
ATOM 1636 C CA . ARG A 1 215 ? 13.879 15.803 -16.745 1.00 46.94 215 ARG A CA 1
ATOM 1637 C C . ARG A 1 215 ? 15.339 15.621 -17.209 1.00 46.94 215 ARG A C 1
ATOM 1639 O O . ARG A 1 215 ? 16.125 16.533 -17.039 1.00 46.94 215 ARG A O 1
ATOM 1646 N N . GLN A 1 216 ? 15.693 14.515 -17.880 1.00 44.97 216 GLN A N 1
ATOM 1647 C CA . GLN A 1 216 ? 16.977 14.346 -18.621 1.00 44.97 216 GLN A CA 1
ATOM 1648 C C . GLN A 1 216 ? 18.204 13.810 -17.835 1.00 44.97 216 GLN A C 1
ATOM 1650 O O . GLN A 1 216 ? 19.313 14.326 -17.963 1.00 44.97 216 GLN A O 1
ATOM 1655 N N . GLY A 1 217 ? 18.067 12.731 -17.053 1.00 43.03 217 GLY A N 1
ATOM 1656 C CA . GLY A 1 217 ? 19.217 12.085 -16.388 1.00 43.03 217 GLY A CA 1
ATOM 1657 C C . GLY A 1 217 ? 19.786 10.836 -17.106 1.00 43.03 217 GLY A C 1
ATOM 1658 O O . GLY A 1 217 ? 19.002 10.023 -17.591 1.00 43.03 217 GLY A O 1
ATOM 1659 N N . PRO A 1 218 ? 21.121 10.588 -17.082 1.00 46.72 218 PRO A N 1
ATOM 1660 C CA . PRO A 1 218 ? 21.881 9.548 -17.822 1.00 46.72 218 PRO A CA 1
ATOM 1661 C C . PRO A 1 218 ? 21.588 8.077 -17.451 1.00 46.72 218 PRO A C 1
ATOM 1663 O O . PRO A 1 218 ? 22.353 7.176 -17.784 1.00 46.72 218 PRO A O 1
ATOM 1666 N N . MET A 1 219 ? 20.490 7.810 -16.753 1.00 48.66 219 MET A N 1
ATOM 1667 C CA . MET A 1 219 ? 20.120 6.488 -16.234 1.00 48.66 219 MET A CA 1
ATOM 1668 C C . MET A 1 219 ? 19.518 5.562 -17.314 1.00 48.66 219 MET A C 1
ATOM 1670 O O . MET A 1 219 ? 19.319 4.365 -17.093 1.00 48.66 219 MET A O 1
ATOM 1674 N N . TRP A 1 220 ? 19.256 6.128 -18.492 1.00 58.94 220 TRP A N 1
ATOM 1675 C CA . TRP A 1 220 ? 18.775 5.441 -19.688 1.00 58.94 220 TRP A CA 1
ATOM 1676 C C . TRP A 1 220 ? 19.874 5.116 -20.693 1.00 58.94 220 TRP A C 1
ATOM 1678 O O . TRP A 1 220 ? 19.571 4.458 -21.671 1.00 58.94 220 TRP A O 1
ATOM 1688 N N . LYS A 1 221 ? 21.141 5.469 -20.420 1.00 58.44 221 LYS A N 1
ATOM 1689 C CA . LYS A 1 221 ? 22.283 5.120 -21.289 1.00 58.44 221 LYS A CA 1
ATOM 1690 C C . LYS A 1 221 ? 22.426 3.614 -21.568 1.00 58.44 221 LYS A C 1
ATOM 1692 O O . LYS A 1 221 ? 23.161 3.244 -22.469 1.00 58.44 221 LYS A O 1
ATOM 1697 N N . ASP A 1 222 ? 21.755 2.770 -20.779 1.00 58.56 222 ASP A N 1
ATOM 1698 C CA . ASP A 1 222 ? 21.758 1.312 -20.936 1.00 58.56 222 ASP A CA 1
ATOM 1699 C C . ASP A 1 222 ? 20.534 0.765 -21.704 1.00 58.56 222 ASP A C 1
ATOM 1701 O O . ASP A 1 222 ? 20.416 -0.450 -21.846 1.00 58.56 222 ASP A O 1
ATOM 1705 N N . VAL A 1 223 ? 19.560 1.600 -22.086 1.00 65.06 223 VAL A N 1
ATOM 1706 C CA . VAL A 1 223 ? 18.539 1.196 -23.067 1.00 65.06 223 VAL A CA 1
ATOM 1707 C C . VAL A 1 223 ? 19.054 1.680 -24.405 1.00 65.06 223 VAL A C 1
ATOM 1709 O O . VAL A 1 223 ? 19.345 2.864 -24.531 1.00 65.06 223 VAL A O 1
ATOM 1712 N N . ASP A 1 224 ? 19.222 0.753 -25.341 1.00 71.88 224 ASP A N 1
ATOM 1713 C CA . ASP A 1 224 ? 19.705 1.080 -26.675 1.00 71.88 224 ASP A CA 1
ATOM 1714 C C . ASP A 1 224 ? 18.790 2.140 -27.304 1.00 71.88 224 ASP A C 1
ATOM 1716 O O . ASP A 1 224 ? 17.561 2.012 -27.228 1.00 71.88 224 ASP A O 1
ATOM 1720 N N . ASP A 1 225 ? 19.374 3.189 -27.884 1.00 77.31 225 ASP A N 1
ATOM 1721 C CA . ASP A 1 225 ? 18.601 4.240 -28.554 1.00 77.31 225 ASP A CA 1
ATOM 1722 C C . ASP A 1 225 ? 17.749 3.623 -29.679 1.00 77.31 225 ASP A C 1
ATOM 1724 O O . ASP A 1 225 ? 16.621 4.061 -29.909 1.00 77.31 225 ASP A O 1
ATOM 1728 N N . ASP A 1 226 ? 18.226 2.523 -30.271 1.00 73.25 226 ASP A N 1
ATOM 1729 C CA . ASP A 1 226 ? 17.518 1.731 -31.278 1.00 73.25 226 ASP A CA 1
ATOM 1730 C C . ASP A 1 226 ? 16.249 1.065 -30.723 1.00 73.25 226 ASP A C 1
ATOM 1732 O O . ASP A 1 226 ? 15.203 1.078 -31.368 1.00 73.25 226 ASP A O 1
ATOM 1736 N N . VAL A 1 227 ? 16.293 0.531 -29.497 1.00 74.19 227 VAL A N 1
ATOM 1737 C CA . VAL A 1 227 ? 15.120 -0.084 -28.840 1.00 74.19 227 VAL A CA 1
ATOM 1738 C C . VAL A 1 227 ? 14.069 0.973 -28.551 1.00 74.19 227 VAL A C 1
ATOM 1740 O O . VAL A 1 227 ? 12.872 0.733 -28.697 1.00 74.19 227 VAL A O 1
ATOM 1743 N N . LYS A 1 228 ? 14.515 2.156 -28.127 1.00 74.69 228 LYS A N 1
ATOM 1744 C CA . LYS A 1 228 ? 13.615 3.270 -27.862 1.00 74.69 228 LYS A CA 1
ATOM 1745 C C . LYS A 1 228 ? 12.968 3.765 -29.154 1.00 74.69 228 LYS A C 1
ATOM 1747 O O . LYS A 1 228 ? 11.756 3.942 -29.168 1.00 74.69 228 LYS A O 1
ATOM 1752 N N . ALA A 1 229 ? 13.753 3.943 -30.214 1.00 80.19 229 ALA A N 1
ATOM 1753 C CA . ALA A 1 229 ? 13.248 4.347 -31.520 1.00 80.19 229 ALA A CA 1
ATOM 1754 C C . ALA A 1 229 ? 12.248 3.321 -32.073 1.00 80.19 229 ALA A C 1
ATOM 1756 O O . ALA A 1 229 ? 11.155 3.707 -32.469 1.00 80.19 229 ALA A O 1
ATOM 1757 N N . ALA A 1 230 ? 12.566 2.024 -32.004 1.00 78.19 230 ALA A N 1
ATOM 1758 C CA . ALA A 1 230 ? 11.667 0.958 -32.443 1.00 78.19 230 ALA A CA 1
ATOM 1759 C C . ALA A 1 230 ? 10.368 0.910 -31.624 1.00 78.19 230 ALA A C 1
ATOM 1761 O O . ALA A 1 230 ? 9.290 0.721 -32.178 1.00 78.19 230 ALA A O 1
ATOM 1762 N N . ALA A 1 231 ? 10.453 1.106 -30.305 1.00 76.75 231 ALA A N 1
ATOM 1763 C CA . ALA A 1 231 ? 9.281 1.193 -29.442 1.00 76.75 231 ALA A CA 1
ATOM 1764 C C . ALA A 1 231 ? 8.414 2.418 -29.780 1.00 76.75 231 ALA A C 1
ATOM 1766 O O . ALA A 1 231 ? 7.199 2.289 -29.881 1.00 76.75 231 ALA A O 1
ATOM 1767 N N . GLU A 1 232 ? 9.023 3.592 -29.969 1.00 79.94 232 GLU A N 1
ATOM 1768 C CA . GLU A 1 232 ? 8.322 4.834 -30.327 1.00 79.94 232 GLU A CA 1
ATOM 1769 C C . GLU A 1 232 ? 7.723 4.792 -31.740 1.00 79.94 232 GLU A C 1
ATOM 1771 O O . GLU A 1 232 ? 6.662 5.367 -31.954 1.00 79.94 232 GLU A O 1
ATOM 1776 N N . GLU A 1 233 ? 8.358 4.095 -32.685 1.00 82.94 233 GLU A N 1
ATOM 1777 C CA . GLU A 1 233 ? 7.820 3.856 -34.029 1.00 82.94 233 GLU A CA 1
ATOM 1778 C C . GLU A 1 233 ? 6.653 2.860 -34.011 1.00 82.94 233 GLU A C 1
ATOM 1780 O O . GLU A 1 233 ? 5.664 3.053 -34.719 1.00 82.94 233 GLU A O 1
ATOM 1785 N N . ALA A 1 234 ? 6.750 1.806 -33.196 1.00 75.19 234 ALA A N 1
ATOM 1786 C CA . ALA A 1 234 ? 5.706 0.792 -33.080 1.00 75.19 234 ALA A CA 1
ATOM 1787 C C . ALA A 1 234 ? 4.483 1.274 -32.290 1.00 75.19 234 ALA A C 1
ATOM 1789 O O . ALA A 1 234 ? 3.370 0.796 -32.519 1.00 75.19 234 ALA A O 1
ATOM 1790 N N . ALA A 1 235 ? 4.668 2.213 -31.362 1.00 75.94 235 ALA A N 1
ATOM 1791 C CA . ALA A 1 235 ? 3.575 2.719 -30.558 1.00 75.94 235 ALA A CA 1
ATOM 1792 C C . ALA A 1 235 ? 2.642 3.618 -31.374 1.00 75.94 235 ALA A C 1
ATOM 1794 O O . ALA A 1 235 ? 3.023 4.647 -31.925 1.00 75.94 235 ALA A O 1
ATOM 1795 N N . SER A 1 236 ? 1.357 3.271 -31.350 1.00 73.50 236 SER A N 1
ATOM 1796 C CA . SER A 1 236 ? 0.276 4.123 -31.866 1.00 73.50 236 SER A CA 1
ATOM 1797 C C . SER A 1 236 ? 0.034 5.390 -31.023 1.00 73.50 236 SER A C 1
ATOM 1799 O O . SER A 1 236 ? -0.806 6.223 -31.373 1.00 73.50 236 SER A O 1
ATOM 1801 N N . SER A 1 237 ? 0.744 5.525 -29.899 1.00 78.50 237 SER A N 1
ATOM 1802 C CA . SER A 1 237 ? 0.470 6.459 -28.812 1.00 78.50 237 SER A CA 1
ATOM 1803 C C . SER A 1 237 ? 1.747 6.996 -28.146 1.00 78.50 237 SER A C 1
ATOM 1805 O O . SER A 1 237 ? 2.869 6.601 -28.464 1.00 78.50 237 SER A O 1
ATOM 1807 N N . THR A 1 238 ? 1.591 7.919 -27.189 1.00 81.31 238 THR A N 1
ATOM 1808 C CA . THR A 1 238 ? 2.733 8.455 -26.430 1.00 81.31 238 THR A CA 1
ATOM 1809 C C . THR A 1 238 ? 3.210 7.452 -25.377 1.00 81.31 238 THR A C 1
ATOM 1811 O O . THR A 1 238 ? 2.469 7.112 -24.456 1.00 81.31 238 THR A O 1
ATOM 1814 N N . ILE A 1 239 ? 4.482 7.044 -25.443 1.00 80.12 239 ILE A N 1
ATOM 1815 C CA . ILE A 1 239 ? 5.091 6.176 -24.426 1.00 80.12 239 ILE A CA 1
ATOM 1816 C C . ILE A 1 239 ? 5.617 6.997 -23.247 1.00 80.12 239 ILE A C 1
ATOM 1818 O O . ILE A 1 239 ? 6.473 7.874 -23.389 1.00 80.12 239 ILE A O 1
ATOM 1822 N N . HIS A 1 240 ? 5.188 6.636 -22.038 1.00 82.00 240 HIS A N 1
ATOM 1823 C CA . HIS A 1 240 ? 5.702 7.225 -20.804 1.00 82.00 240 HIS A CA 1
ATOM 1824 C C . HIS A 1 240 ? 6.758 6.325 -20.150 1.00 82.00 240 HIS A C 1
ATOM 1826 O O . HIS A 1 240 ? 6.434 5.422 -19.377 1.00 82.00 240 HIS A O 1
ATOM 1832 N N . TRP A 1 241 ? 8.035 6.605 -20.416 1.00 82.56 241 TRP A N 1
ATOM 1833 C CA . TRP A 1 241 ? 9.173 5.876 -19.842 1.00 82.56 241 TRP A CA 1
ATOM 1834 C C . TRP A 1 241 ? 9.452 6.260 -18.383 1.00 82.56 241 TRP A C 1
ATOM 1836 O O . TRP A 1 241 ? 9.602 7.438 -18.048 1.00 82.56 241 TRP A O 1
ATOM 1846 N N . ARG A 1 242 ? 9.559 5.268 -17.489 1.00 84.81 242 ARG A N 1
ATOM 1847 C CA . ARG A 1 242 ? 9.702 5.476 -16.037 1.00 84.81 242 ARG A CA 1
ATOM 1848 C C . ARG A 1 242 ? 10.632 4.461 -15.381 1.00 84.81 242 ARG A C 1
ATOM 1850 O O . ARG A 1 242 ? 10.884 3.376 -15.894 1.00 84.81 242 ARG A O 1
ATOM 1857 N N . ARG A 1 243 ? 11.138 4.796 -14.192 1.00 85.56 243 ARG A N 1
ATOM 1858 C CA . ARG A 1 243 ? 11.880 3.848 -13.350 1.00 85.56 243 ARG A CA 1
ATOM 1859 C C . ARG A 1 243 ? 10.904 3.103 -12.446 1.00 85.56 243 ARG A C 1
ATOM 1861 O O . ARG A 1 243 ? 10.358 3.702 -11.528 1.00 85.56 243 ARG A O 1
ATOM 1868 N N . GLY A 1 244 ? 10.759 1.801 -12.657 1.00 87.75 244 GLY A N 1
ATOM 1869 C CA . GLY A 1 244 ? 9.884 0.952 -11.852 1.00 87.75 244 GLY A CA 1
ATOM 1870 C C . GLY A 1 244 ? 10.501 0.466 -10.540 1.00 87.75 244 GLY A C 1
ATOM 1871 O O . GLY A 1 244 ? 9.775 0.036 -9.653 1.00 87.75 244 GLY A O 1
ATOM 1872 N N . GLY A 1 245 ? 11.821 0.561 -10.362 1.00 88.25 245 GLY A N 1
ATOM 1873 C CA . GLY A 1 245 ? 12.470 0.260 -9.084 1.00 88.25 245 GLY A CA 1
ATOM 1874 C C . GLY A 1 245 ? 13.985 0.062 -9.181 1.00 88.25 245 GLY A C 1
ATOM 1875 O O . GLY A 1 245 ? 14.599 0.385 -10.204 1.00 88.25 245 GLY A O 1
ATOM 1876 N N . PRO A 1 246 ? 14.637 -0.392 -8.097 1.00 85.19 246 PRO A N 1
ATOM 1877 C CA . PRO A 1 246 ? 16.072 -0.658 -8.086 1.00 85.19 246 PRO A CA 1
ATOM 1878 C C . PRO A 1 246 ? 16.445 -2.017 -8.699 1.00 85.19 246 PRO A C 1
ATOM 1880 O O . PRO A 1 246 ? 17.565 -2.164 -9.184 1.00 85.19 246 PRO A O 1
ATOM 1883 N N . VAL A 1 247 ? 15.542 -3.003 -8.707 1.00 82.25 247 VAL A N 1
ATOM 1884 C CA . VAL A 1 247 ? 15.830 -4.350 -9.222 1.00 82.25 247 VAL A CA 1
ATOM 1885 C C . VAL A 1 247 ? 15.684 -4.359 -10.741 1.00 82.25 247 VAL A C 1
ATOM 1887 O O . VAL A 1 247 ? 14.697 -3.860 -11.269 1.00 82.25 247 VAL A O 1
ATOM 1890 N N . GLY A 1 248 ? 16.677 -4.892 -11.461 1.00 70.44 248 GLY A N 1
ATOM 1891 C CA . GLY A 1 248 ? 16.677 -4.921 -12.933 1.00 70.44 248 GLY A CA 1
ATOM 1892 C C . GLY A 1 248 ? 16.866 -3.553 -13.606 1.00 70.44 248 GLY A C 1
ATOM 1893 O O . GLY A 1 248 ? 16.807 -3.462 -14.828 1.00 70.44 248 GLY A O 1
ATOM 1894 N N . GLY A 1 249 ? 17.106 -2.490 -12.825 1.00 59.09 249 GLY A N 1
ATOM 1895 C CA . GLY A 1 249 ? 17.282 -1.122 -13.322 1.00 59.09 249 GLY A CA 1
ATOM 1896 C C . GLY A 1 249 ? 18.701 -0.782 -13.795 1.00 59.09 249 GLY A C 1
ATOM 1897 O O . GLY A 1 249 ? 18.875 0.227 -14.474 1.00 59.09 249 GLY A O 1
ATOM 1898 N N . GLY A 1 250 ? 19.706 -1.603 -13.468 1.00 54.69 250 GLY A N 1
ATOM 1899 C CA . GLY A 1 250 ? 21.079 -1.407 -13.937 1.00 54.69 250 GLY A CA 1
ATOM 1900 C C . GLY A 1 250 ? 22.099 -2.375 -13.326 1.00 54.69 250 GLY A C 1
ATOM 1901 O O . GLY A 1 250 ? 22.083 -2.640 -12.125 1.00 54.69 250 GLY A O 1
ATOM 1902 N N . ARG A 1 251 ? 23.022 -2.833 -14.183 1.00 50.81 251 ARG A N 1
ATOM 1903 C CA . ARG A 1 251 ? 24.286 -3.568 -13.944 1.00 50.81 251 ARG A CA 1
ATOM 1904 C C . ARG A 1 251 ? 24.284 -5.093 -13.797 1.00 50.81 251 ARG A C 1
ATOM 1906 O O . ARG A 1 251 ? 25.328 -5.673 -14.078 1.00 50.81 251 ARG A O 1
ATOM 1913 N N . ILE A 1 252 ? 23.198 -5.773 -13.420 1.00 39.94 252 ILE A N 1
ATOM 1914 C CA . ILE A 1 252 ? 23.210 -7.251 -13.326 1.00 39.94 252 ILE A CA 1
ATOM 1915 C C . ILE A 1 252 ? 21.888 -7.840 -13.843 1.00 39.94 252 ILE A C 1
ATOM 1917 O O . ILE A 1 252 ? 20.887 -7.843 -13.132 1.00 39.94 252 ILE A O 1
ATOM 1921 N N . GLY A 1 253 ? 21.911 -8.356 -15.078 1.00 50.59 253 GLY A N 1
ATOM 1922 C CA . GLY A 1 253 ? 20.770 -8.982 -15.765 1.00 50.59 253 GLY A CA 1
ATOM 1923 C C . GLY A 1 253 ? 20.202 -8.127 -16.903 1.00 50.59 253 GLY A C 1
ATOM 1924 O O . GLY A 1 253 ? 20.368 -6.910 -16.898 1.00 50.59 253 GLY A O 1
ATOM 1925 N N . ALA A 1 254 ? 19.565 -8.773 -17.888 1.00 50.81 254 ALA A N 1
ATOM 1926 C CA . ALA A 1 254 ? 18.872 -8.079 -18.975 1.00 50.81 254 ALA A CA 1
ATOM 1927 C C . ALA A 1 254 ? 17.815 -7.121 -18.390 1.00 50.81 254 ALA A C 1
ATOM 1929 O O . ALA A 1 254 ? 17.126 -7.517 -17.438 1.00 50.81 254 ALA A O 1
ATOM 1930 N N . PRO A 1 255 ? 17.700 -5.881 -18.904 1.00 56.84 255 PRO A N 1
ATOM 1931 C CA . PRO A 1 255 ? 16.673 -4.954 -18.453 1.00 56.84 255 PRO A CA 1
ATOM 1932 C C . PRO A 1 255 ? 15.313 -5.625 -18.623 1.00 56.84 255 PRO A C 1
ATOM 1934 O O . PRO A 1 255 ? 15.012 -6.179 -19.678 1.00 56.84 255 PRO A O 1
ATOM 1937 N N . ARG A 1 256 ? 14.526 -5.621 -17.548 1.00 74.12 256 ARG A N 1
ATOM 1938 C CA . ARG A 1 256 ? 13.146 -6.097 -17.578 1.00 74.12 256 ARG A CA 1
ATOM 1939 C C . ARG A 1 256 ? 12.236 -4.896 -17.603 1.00 74.12 256 ARG A C 1
ATOM 1941 O O . ARG A 1 256 ? 12.339 -4.028 -16.727 1.00 74.12 256 ARG A O 1
ATOM 1948 N N . PHE A 1 257 ? 11.377 -4.878 -18.606 1.00 75.56 257 PHE A N 1
ATOM 1949 C CA . PHE A 1 257 ? 10.355 -3.867 -18.748 1.00 75.56 257 PHE A CA 1
ATOM 1950 C C . PHE A 1 257 ? 9.024 -4.394 -18.231 1.00 75.56 257 PHE A C 1
ATOM 1952 O O . PHE A 1 257 ? 8.744 -5.597 -18.251 1.00 75.56 257 PHE A O 1
ATOM 1959 N N . LEU A 1 258 ? 8.238 -3.462 -17.717 1.00 78.25 258 LEU A N 1
ATOM 1960 C CA . LEU A 1 258 ? 6.844 -3.662 -17.385 1.00 78.25 258 LEU A CA 1
ATOM 1961 C C . LEU A 1 258 ? 6.035 -2.661 -18.198 1.00 78.25 258 LEU A C 1
ATOM 1963 O O . LEU A 1 258 ? 6.285 -1.459 -18.096 1.00 78.25 258 LEU A O 1
ATOM 1967 N N . VAL A 1 259 ? 5.081 -3.158 -18.972 1.00 75.44 259 VAL A N 1
ATOM 1968 C CA . VAL A 1 259 ? 4.115 -2.338 -19.701 1.00 75.44 259 VAL A CA 1
ATOM 1969 C C . VAL A 1 259 ? 2.801 -2.387 -18.940 1.00 75.44 259 VAL A C 1
ATOM 1971 O O . VAL A 1 259 ? 2.313 -3.462 -18.593 1.00 75.44 259 VAL A O 1
ATOM 1974 N N . VAL A 1 260 ? 2.249 -1.214 -18.653 1.00 77.06 260 VAL A N 1
ATOM 1975 C CA . VAL A 1 260 ? 0.915 -1.068 -18.071 1.00 77.06 260 VAL A CA 1
ATOM 1976 C C . VAL A 1 260 ? -0.009 -0.544 -19.168 1.00 77.06 260 VAL A C 1
ATOM 1978 O O . VAL A 1 260 ? 0.264 0.520 -19.727 1.00 77.06 260 VAL A O 1
ATOM 1981 N N . GLY A 1 261 ? -1.068 -1.301 -19.475 1.00 73.62 261 GLY A N 1
ATOM 1982 C CA . GLY A 1 261 ? -2.069 -0.986 -20.500 1.00 73.62 261 GLY A CA 1
ATOM 1983 C C . GLY A 1 261 ? -1.938 -1.730 -21.838 1.00 73.62 261 GLY A C 1
ATOM 1984 O O . GLY A 1 261 ? -2.554 -1.279 -22.791 1.00 73.62 261 GLY A O 1
ATOM 1985 N N . GLY A 1 262 ? -1.145 -2.806 -21.934 1.00 68.56 262 GLY A N 1
ATOM 1986 C CA . GLY A 1 262 ? -1.021 -3.643 -23.151 1.00 68.56 262 GLY A CA 1
ATOM 1987 C C . GLY A 1 262 ? -1.572 -5.059 -22.960 1.00 68.56 262 GLY A C 1
ATOM 1988 O O . GLY A 1 262 ? -1.950 -5.399 -21.849 1.00 68.56 262 GLY A O 1
ATOM 1989 N N . ALA A 1 263 ? -1.596 -5.897 -24.002 1.00 71.56 263 ALA A N 1
ATOM 1990 C CA . ALA A 1 263 ? -2.191 -7.246 -23.993 1.00 71.56 263 ALA A CA 1
ATOM 1991 C C . ALA A 1 263 ? -1.454 -8.269 -23.085 1.00 71.56 263 ALA A C 1
ATOM 1993 O O . ALA A 1 263 ? -0.756 -9.167 -23.556 1.00 71.56 263 ALA A O 1
ATOM 1994 N N . GLY A 1 264 ? -1.585 -8.121 -21.764 1.00 75.00 264 GLY A N 1
ATOM 1995 C CA . GLY A 1 264 ? -0.898 -8.921 -20.746 1.00 75.00 264 GLY A CA 1
ATOM 1996 C C . GLY A 1 264 ? -1.822 -9.604 -19.737 1.00 75.00 264 GLY A C 1
ATOM 1997 O O . GLY A 1 264 ? -2.984 -9.893 -20.009 1.00 75.00 264 GLY A O 1
ATOM 1998 N N . GLU A 1 265 ? -1.282 -9.890 -18.551 1.00 82.75 265 GLU A N 1
ATOM 1999 C CA . GLU A 1 265 ? -2.066 -10.439 -17.447 1.00 82.75 265 GLU A CA 1
ATOM 2000 C C . GLU A 1 265 ? -2.954 -9.341 -16.854 1.00 82.75 265 GLU A C 1
ATOM 2002 O O . GLU A 1 265 ? -2.481 -8.261 -16.494 1.00 82.75 265 GLU A O 1
ATOM 2007 N N . THR A 1 266 ? -4.252 -9.613 -16.737 1.00 86.31 266 THR A N 1
ATOM 2008 C CA . THR A 1 266 ? -5.207 -8.652 -16.189 1.00 86.31 266 THR A CA 1
ATOM 2009 C C . THR A 1 266 ? -5.068 -8.551 -14.669 1.00 86.31 266 THR A C 1
ATOM 2011 O O . THR A 1 266 ? -5.516 -9.421 -13.918 1.00 86.31 266 THR A O 1
ATOM 2014 N N . LEU A 1 267 ? -4.505 -7.440 -14.196 1.00 87.75 267 LEU A N 1
ATOM 2015 C CA . LEU A 1 267 ? -4.449 -7.081 -12.785 1.00 87.75 267 LEU A CA 1
ATOM 2016 C C . LEU A 1 267 ? -5.752 -6.389 -12.373 1.00 87.75 267 LEU A C 1
ATOM 2018 O O . LEU A 1 267 ? -6.118 -5.345 -12.915 1.00 87.75 267 LEU A O 1
ATOM 2022 N N . ARG A 1 268 ? -6.453 -6.941 -11.378 1.00 88.50 268 ARG A N 1
ATOM 2023 C CA . ARG A 1 268 ? -7.636 -6.291 -10.797 1.00 88.50 268 ARG A CA 1
ATOM 2024 C C . ARG A 1 268 ? -7.233 -5.240 -9.772 1.00 88.50 268 ARG A C 1
ATOM 2026 O O . ARG A 1 268 ? -6.444 -5.523 -8.872 1.00 88.50 268 ARG A O 1
ATOM 2033 N N . LEU A 1 269 ? -7.803 -4.051 -9.911 1.00 89.12 269 LEU A N 1
ATOM 2034 C CA . LEU A 1 269 ? -7.692 -2.959 -8.954 1.00 89.12 269 LEU A CA 1
ATOM 2035 C C . LEU A 1 269 ? -8.833 -3.012 -7.935 1.00 89.12 269 LEU A C 1
ATOM 2037 O O . LEU A 1 269 ? -9.791 -3.778 -8.065 1.00 89.12 269 LEU A O 1
ATOM 2041 N N . ASP A 1 270 ? -8.730 -2.182 -6.904 1.00 84.94 270 ASP A N 1
ATOM 2042 C CA . ASP A 1 270 ? -9.662 -2.217 -5.775 1.00 84.94 270 ASP A CA 1
ATOM 2043 C C . ASP A 1 270 ? -11.002 -1.547 -6.031 1.00 84.94 270 ASP A C 1
ATOM 2045 O O . ASP A 1 270 ? -11.993 -1.883 -5.385 1.00 84.94 270 ASP A O 1
ATOM 2049 N N . ASP A 1 271 ? -11.049 -0.637 -6.997 1.00 82.31 271 ASP A N 1
ATOM 2050 C CA . ASP A 1 271 ? -12.291 -0.072 -7.521 1.00 82.31 271 ASP A CA 1
ATOM 2051 C C . ASP A 1 271 ? -13.046 -1.044 -8.452 1.00 82.31 271 ASP A C 1
ATOM 2053 O O . ASP A 1 271 ? -14.066 -0.675 -9.031 1.00 82.31 271 ASP A O 1
ATOM 2057 N N . GLY A 1 272 ? -12.554 -2.281 -8.609 1.00 81.81 272 GLY A N 1
ATOM 2058 C CA . GLY A 1 272 ? -13.117 -3.301 -9.492 1.00 81.81 272 GLY A CA 1
ATOM 2059 C C . GLY A 1 272 ? -12.711 -3.145 -10.957 1.00 81.81 272 GLY A C 1
ATOM 2060 O O . GLY A 1 272 ? -13.028 -4.016 -11.770 1.00 81.81 272 GLY A O 1
ATOM 2061 N N . SER A 1 273 ? -11.989 -2.075 -11.306 1.00 86.25 273 SER A N 1
ATOM 2062 C CA . SER A 1 273 ? -11.414 -1.934 -12.638 1.00 86.25 273 SER A CA 1
ATOM 2063 C C . SER A 1 273 ? -10.269 -2.925 -12.855 1.00 86.25 273 SER A C 1
ATOM 2065 O O . SER A 1 273 ? -9.736 -3.531 -11.921 1.00 86.25 273 SER A O 1
ATOM 2067 N N . ALA A 1 274 ? -9.909 -3.120 -14.117 1.00 85.00 274 ALA A N 1
ATOM 2068 C CA . ALA A 1 274 ? -8.849 -4.025 -14.515 1.00 85.00 274 ALA A CA 1
ATOM 2069 C C . ALA A 1 274 ? -7.819 -3.270 -15.352 1.00 85.00 274 ALA A C 1
ATOM 2071 O O . ALA A 1 274 ? -8.161 -2.345 -16.094 1.00 85.00 274 ALA A O 1
ATOM 2072 N N . VAL A 1 275 ? -6.560 -3.653 -15.191 1.00 84.88 275 VAL A N 1
ATOM 2073 C CA . VAL A 1 275 ? -5.429 -3.078 -15.905 1.00 84.88 275 VAL A CA 1
ATOM 2074 C C . VAL A 1 275 ? -4.575 -4.223 -16.383 1.00 84.88 275 VAL A C 1
ATOM 2076 O O . VAL A 1 275 ? -4.131 -5.041 -15.582 1.00 84.88 275 VAL A O 1
ATOM 2079 N N . ASP A 1 276 ? -4.323 -4.265 -17.677 1.00 84.38 276 ASP A N 1
ATOM 2080 C CA . ASP A 1 276 ? -3.467 -5.296 -18.225 1.00 84.38 276 ASP A CA 1
ATOM 2081 C C . ASP A 1 276 ? -2.003 -4.922 -17.999 1.00 84.38 276 ASP A C 1
ATOM 2083 O O . ASP A 1 276 ? -1.561 -3.792 -18.247 1.00 84.38 276 ASP A O 1
ATOM 2087 N N . VAL A 1 277 ? -1.261 -5.868 -17.435 1.00 82.69 277 V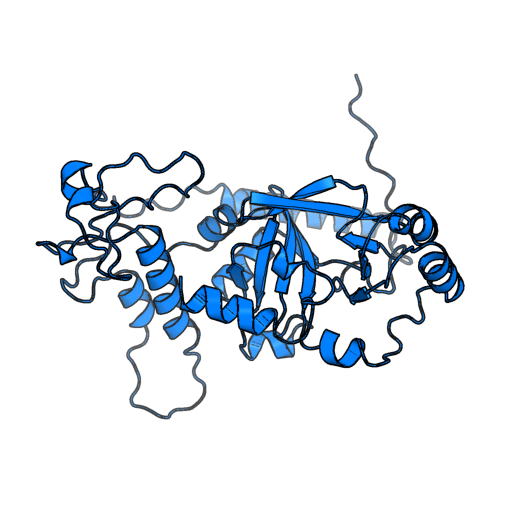AL A N 1
ATOM 2088 C CA . VAL A 1 277 ? 0.132 -5.703 -17.051 1.00 82.69 277 VAL A CA 1
ATOM 2089 C C . VAL A 1 277 ? 0.949 -6.773 -17.750 1.00 82.69 277 VAL A C 1
ATOM 2091 O O . VAL A 1 277 ? 0.737 -7.970 -17.565 1.00 82.69 277 VAL A O 1
ATOM 2094 N N . LEU A 1 278 ? 1.931 -6.337 -18.531 1.00 79.75 278 LEU A N 1
ATOM 2095 C CA . LEU A 1 278 ? 2.852 -7.227 -19.219 1.00 79.75 278 LEU A CA 1
ATOM 2096 C C . LEU A 1 278 ? 4.250 -7.061 -18.626 1.00 79.75 278 LEU A C 1
ATOM 2098 O O . LEU A 1 278 ? 4.918 -6.042 -18.816 1.00 79.75 278 LEU A O 1
ATOM 2102 N N . GLY A 1 279 ? 4.662 -8.044 -17.825 1.00 79.44 279 GLY A N 1
ATOM 2103 C CA . GLY A 1 279 ? 5.910 -8.012 -17.067 1.00 79.44 279 GLY A CA 1
ATOM 2104 C C . GLY A 1 279 ? 7.006 -8.895 -17.645 1.00 79.44 279 GLY A C 1
ATOM 2105 O O . GLY A 1 279 ? 6.754 -9.938 -18.235 1.00 79.44 279 GLY A O 1
ATOM 2106 N N . GLY A 1 280 ? 8.258 -8.501 -17.405 1.00 76.06 280 GLY A N 1
ATOM 2107 C CA . GLY A 1 280 ? 9.421 -9.337 -17.708 1.00 76.06 280 GLY A CA 1
ATOM 2108 C C . GLY A 1 280 ? 9.863 -9.310 -19.169 1.00 76.06 280 GLY A C 1
ATOM 2109 O O . GLY A 1 280 ? 10.711 -10.125 -19.535 1.00 76.06 280 GLY A O 1
ATOM 2110 N N . LEU A 1 281 ? 9.343 -8.363 -19.952 1.00 76.62 281 LEU A N 1
ATOM 2111 C CA . LEU A 1 281 ? 9.705 -8.173 -21.352 1.00 76.62 281 LEU A CA 1
ATOM 2112 C C . LEU A 1 281 ? 11.189 -7.867 -21.501 1.00 76.62 281 LEU A C 1
ATOM 2114 O O . LEU A 1 281 ? 11.773 -7.125 -20.693 1.00 76.62 281 LEU A O 1
ATOM 2118 N N . ARG A 1 282 ? 11.782 -8.431 -22.553 1.00 80.06 282 ARG A N 1
ATOM 2119 C CA . ARG A 1 282 ? 13.089 -7.999 -23.038 1.00 80.06 282 ARG A CA 1
ATOM 2120 C C . ARG A 1 282 ? 12.913 -6.745 -23.882 1.00 80.06 282 ARG A C 1
ATOM 2122 O O . ARG A 1 282 ? 11.810 -6.387 -24.274 1.00 80.06 282 ARG A O 1
ATOM 2129 N N . ALA A 1 283 ? 14.033 -6.085 -24.147 1.00 79.50 283 ALA A N 1
ATOM 2130 C CA . ALA A 1 283 ? 14.074 -4.931 -25.030 1.00 79.50 283 ALA A CA 1
ATOM 2131 C C . ALA A 1 283 ? 13.481 -5.243 -26.418 1.00 79.50 283 ALA A C 1
ATOM 2133 O O . ALA A 1 283 ? 12.677 -4.466 -26.916 1.00 79.50 283 ALA A O 1
ATOM 2134 N N . ASP A 1 284 ? 13.812 -6.410 -26.974 1.00 79.31 284 ASP A N 1
ATOM 2135 C CA . ASP A 1 284 ? 13.386 -6.820 -28.319 1.00 79.31 284 ASP A CA 1
ATOM 2136 C C . ASP A 1 284 ? 11.878 -7.119 -28.415 1.00 79.31 284 ASP A C 1
ATOM 2138 O O . ASP A 1 284 ? 11.305 -7.021 -29.494 1.00 79.31 284 ASP A O 1
ATOM 2142 N N . ASP A 1 285 ? 11.228 -7.436 -27.289 1.00 81.31 285 ASP A N 1
ATOM 2143 C CA . ASP A 1 285 ? 9.795 -7.761 -27.227 1.00 81.31 285 ASP A CA 1
ATOM 2144 C C . ASP A 1 285 ? 8.918 -6.502 -27.025 1.00 81.31 285 ASP A C 1
ATOM 2146 O O . ASP A 1 285 ? 7.690 -6.571 -27.077 1.00 81.31 285 ASP A O 1
ATOM 2150 N N . LEU A 1 286 ? 9.528 -5.341 -26.743 1.00 80.75 286 LEU A N 1
ATOM 2151 C CA . LEU A 1 286 ? 8.799 -4.100 -26.455 1.00 80.75 286 LEU A CA 1
ATOM 2152 C C . LEU A 1 286 ? 7.964 -3.581 -27.634 1.00 80.75 286 LEU A C 1
ATOM 2154 O O . LEU A 1 286 ? 6.827 -3.199 -27.379 1.00 80.75 286 LEU A O 1
ATOM 2158 N N . PRO A 1 287 ? 8.463 -3.529 -28.886 1.00 83.19 287 PRO A N 1
ATOM 2159 C CA . PRO A 1 287 ? 7.694 -2.954 -29.990 1.00 83.19 287 PRO A CA 1
ATOM 2160 C C . PRO A 1 287 ? 6.354 -3.666 -30.216 1.00 83.19 287 PRO A C 1
ATOM 2162 O O . PRO A 1 287 ? 5.327 -3.012 -30.358 1.00 83.19 287 PRO A O 1
ATOM 2165 N N . GLU A 1 288 ? 6.347 -5.001 -30.164 1.00 81.81 288 GLU A N 1
ATOM 2166 C CA . GLU A 1 288 ? 5.124 -5.804 -30.295 1.00 81.81 288 GLU A CA 1
ATOM 2167 C C . GLU A 1 288 ? 4.160 -5.552 -29.127 1.00 81.81 288 GLU A C 1
ATOM 2169 O O . GLU A 1 288 ? 2.968 -5.342 -29.332 1.00 81.81 288 GLU A O 1
ATOM 2174 N N . ALA A 1 289 ? 4.687 -5.480 -27.902 1.00 79.25 289 ALA A N 1
ATOM 2175 C CA . ALA A 1 289 ? 3.903 -5.195 -26.702 1.00 79.25 289 ALA A CA 1
ATOM 2176 C C . ALA A 1 289 ? 3.297 -3.779 -26.658 1.00 79.25 289 ALA A C 1
ATOM 2178 O O . ALA A 1 289 ? 2.373 -3.545 -25.877 1.00 79.25 289 ALA A O 1
ATOM 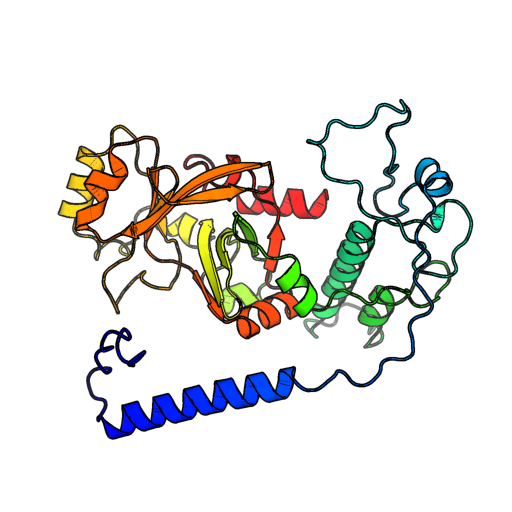2179 N N . LEU A 1 290 ? 3.841 -2.838 -27.436 1.00 80.88 290 LEU A N 1
ATOM 2180 C CA . LEU A 1 290 ? 3.452 -1.425 -27.448 1.00 80.88 290 LEU A CA 1
ATOM 2181 C C . LEU A 1 290 ? 2.546 -1.042 -28.622 1.00 80.88 290 LEU A C 1
ATOM 2183 O O . LEU A 1 290 ? 2.151 0.119 -28.742 1.00 80.88 290 LEU A O 1
ATOM 2187 N N . ALA A 1 291 ? 2.209 -1.999 -29.486 1.00 78.88 291 ALA A N 1
ATOM 2188 C CA . ALA A 1 291 ? 1.367 -1.753 -30.650 1.00 78.88 291 ALA A CA 1
ATOM 2189 C C . ALA A 1 291 ? -0.072 -1.324 -30.280 1.00 78.88 291 ALA A C 1
ATOM 2191 O O . ALA A 1 291 ? -0.777 -0.761 -31.120 1.00 78.88 291 ALA A O 1
ATOM 2192 N N . GLU A 1 292 ? -0.516 -1.535 -29.034 1.00 67.75 292 GLU A N 1
ATOM 2193 C CA . GLU A 1 292 ? -1.921 -1.409 -28.632 1.00 67.75 292 GLU A CA 1
ATOM 2194 C C . GLU A 1 292 ? -2.141 -0.496 -27.409 1.00 67.75 292 GLU A C 1
ATOM 2196 O O . GLU A 1 292 ? -2.037 -0.959 -26.285 1.00 67.75 292 GLU A O 1
ATOM 2201 N N . ALA A 1 293 ? -2.626 0.739 -27.621 1.00 63.84 293 ALA A N 1
ATOM 2202 C CA . ALA A 1 293 ? -3.071 1.719 -26.602 1.00 63.84 293 ALA A CA 1
ATOM 2203 C C . ALA A 1 293 ? -1.982 2.617 -25.959 1.00 63.84 293 ALA A C 1
ATOM 2205 O O . ALA A 1 293 ? -0.821 2.617 -26.359 1.00 63.84 293 ALA A O 1
ATOM 2206 N N . ASP A 1 294 ? -2.395 3.507 -25.041 1.00 74.88 294 ASP A N 1
ATOM 2207 C CA . ASP A 1 294 ? -1.523 4.433 -24.294 1.00 74.88 294 ASP A CA 1
ATOM 2208 C C . ASP A 1 294 ? -0.743 3.688 -23.199 1.00 74.88 294 ASP A C 1
ATOM 2210 O O . ASP A 1 294 ? -1.334 3.180 -22.240 1.00 74.88 294 ASP A O 1
ATOM 2214 N N . HIS A 1 295 ? 0.589 3.674 -23.292 1.00 78.31 295 HIS A N 1
ATOM 2215 C CA . HIS A 1 295 ? 1.429 2.853 -22.419 1.00 78.31 295 HIS A CA 1
ATOM 2216 C C . HIS A 1 295 ? 2.301 3.641 -21.442 1.00 78.31 295 HIS A C 1
ATOM 2218 O O . HIS A 1 295 ? 2.979 4.616 -21.785 1.00 78.31 295 HIS A O 1
ATOM 2224 N N . ALA A 1 296 ? 2.390 3.126 -20.214 1.00 82.56 296 ALA A N 1
ATOM 2225 C CA . ALA A 1 296 ? 3.489 3.440 -19.309 1.00 82.56 296 ALA A CA 1
ATOM 2226 C C . ALA A 1 296 ? 4.491 2.279 -19.293 1.00 82.56 296 ALA A C 1
ATOM 2228 O O . ALA A 1 296 ? 4.131 1.142 -18.978 1.00 82.56 296 ALA A O 1
ATOM 2229 N N . VAL A 1 297 ? 5.754 2.580 -19.607 1.00 85.56 297 VAL A N 1
ATOM 2230 C CA . VAL A 1 297 ? 6.841 1.596 -19.661 1.00 85.56 297 VAL A CA 1
ATOM 2231 C C . VAL A 1 297 ? 7.785 1.823 -18.497 1.00 85.56 297 VAL A C 1
ATOM 2233 O O . VAL A 1 297 ? 8.425 2.869 -18.376 1.00 85.56 297 VAL A O 1
ATOM 2236 N N . TYR A 1 298 ? 7.907 0.820 -17.639 1.00 86.75 298 TYR A N 1
ATOM 2237 C CA . TYR A 1 298 ? 8.741 0.885 -16.451 1.00 86.75 298 TYR A CA 1
ATOM 2238 C C . TYR A 1 298 ? 9.977 0.013 -16.604 1.00 86.75 298 TYR A C 1
ATOM 2240 O O . TYR A 1 298 ? 9.881 -1.190 -16.834 1.00 86.75 298 TYR A O 1
ATOM 2248 N N . LYS A 1 299 ? 11.152 0.610 -16.404 1.00 86.50 299 LYS A N 1
ATOM 2249 C CA . LYS A 1 299 ? 12.422 -0.109 -16.310 1.00 86.50 299 LYS A CA 1
ATOM 2250 C C . LYS A 1 299 ? 12.685 -0.524 -14.867 1.00 86.50 299 LYS A C 1
ATOM 2252 O O . LYS A 1 299 ? 12.835 0.328 -13.982 1.00 86.50 299 LYS A O 1
ATOM 2257 N N . GLY A 1 300 ? 12.801 -1.831 -14.654 1.00 87.38 300 GLY A N 1
ATOM 2258 C CA . GLY A 1 300 ? 13.032 -2.421 -13.341 1.00 87.38 300 GLY A CA 1
ATOM 2259 C C . GLY A 1 300 ? 11.788 -2.450 -12.454 1.00 87.38 300 GLY A C 1
ATOM 2260 O O . GLY A 1 300 ? 10.714 -1.993 -12.830 1.00 87.38 300 GLY A O 1
ATOM 2261 N N . TYR A 1 301 ? 11.943 -3.006 -11.258 1.00 90.81 301 TYR A N 1
ATOM 2262 C CA . TYR A 1 301 ? 10.853 -3.239 -10.314 1.00 90.81 301 TYR A CA 1
ATOM 2263 C C . TYR A 1 301 ? 11.356 -3.208 -8.867 1.00 90.81 301 TYR A C 1
ATOM 2265 O O . TYR A 1 301 ? 12.558 -3.097 -8.588 1.00 90.81 301 TYR A O 1
ATOM 2273 N N . CYS A 1 302 ? 10.420 -3.298 -7.935 1.00 91.81 302 CYS A N 1
ATOM 2274 C CA . CYS A 1 302 ? 10.660 -3.394 -6.509 1.00 91.81 302 CYS A CA 1
ATOM 2275 C C . CYS A 1 302 ? 10.310 -4.800 -6.021 1.00 91.81 302 CYS A C 1
ATOM 2277 O O . CYS A 1 302 ? 9.332 -5.400 -6.468 1.00 91.81 302 CYS A O 1
ATOM 2279 N N . ARG A 1 303 ? 11.109 -5.332 -5.098 1.00 93.44 303 ARG A N 1
ATOM 2280 C CA . ARG A 1 303 ? 10.906 -6.664 -4.530 1.00 93.44 303 ARG A CA 1
ATOM 2281 C C . ARG A 1 303 ? 11.205 -6.633 -3.047 1.00 93.44 303 ARG A C 1
ATOM 2283 O O . ARG A 1 303 ? 12.229 -6.086 -2.647 1.00 93.44 303 ARG A O 1
ATOM 2290 N N . TRP A 1 304 ? 10.361 -7.306 -2.282 1.00 94.31 304 TRP A N 1
ATOM 2291 C CA . TRP A 1 304 ? 10.555 -7.512 -0.857 1.00 94.31 304 TRP A CA 1
ATOM 2292 C C . TRP A 1 304 ? 10.413 -8.986 -0.515 1.00 94.31 304 TRP A C 1
ATOM 2294 O O . TRP A 1 304 ? 9.498 -9.658 -0.995 1.00 94.31 304 TRP A O 1
ATOM 2304 N N . GLY A 1 305 ? 11.284 -9.476 0.365 1.00 93.25 305 GLY A N 1
ATOM 2305 C CA . GLY A 1 305 ? 10.979 -10.686 1.122 1.00 93.25 305 GLY A CA 1
ATOM 2306 C C . GLY A 1 305 ? 9.862 -10.397 2.127 1.00 93.25 305 GLY A C 1
ATOM 2307 O O . GLY A 1 305 ? 9.765 -9.284 2.645 1.00 93.25 305 GLY A O 1
ATOM 2308 N N . ARG A 1 306 ? 9.037 -11.398 2.445 1.00 90.69 306 ARG A N 1
ATOM 2309 C CA . ARG A 1 306 ? 7.897 -11.244 3.364 1.00 90.69 306 ARG A CA 1
ATOM 2310 C C . ARG A 1 306 ? 8.269 -10.589 4.693 1.00 90.69 306 ARG A C 1
ATOM 2312 O O . ARG A 1 306 ? 7.575 -9.690 5.153 1.00 90.69 306 ARG A O 1
ATOM 2319 N N . GLN A 1 307 ? 9.375 -11.020 5.294 1.00 87.44 307 GLN A N 1
ATOM 2320 C CA . GLN A 1 307 ? 9.830 -10.471 6.573 1.00 87.44 307 GLN A CA 1
ATOM 2321 C C . GLN A 1 307 ? 10.345 -9.044 6.448 1.00 87.44 307 GLN A C 1
ATOM 2323 O O . GLN A 1 307 ? 10.100 -8.240 7.337 1.00 87.44 307 GLN A O 1
ATOM 2328 N N . GLN A 1 308 ? 11.017 -8.728 5.341 1.00 90.88 308 GLN A N 1
ATOM 2329 C CA . GLN A 1 308 ? 11.494 -7.378 5.086 1.00 90.88 308 GLN A CA 1
ATOM 2330 C C . GLN A 1 308 ? 10.310 -6.409 4.997 1.00 90.88 308 GLN A C 1
ATOM 2332 O O . GLN A 1 308 ? 10.283 -5.424 5.723 1.00 90.88 308 GLN A O 1
ATOM 2337 N N . LEU A 1 309 ? 9.292 -6.716 4.183 1.00 92.12 309 LEU A N 1
ATOM 2338 C CA . LEU A 1 309 ? 8.125 -5.837 4.063 1.00 92.12 309 LEU A CA 1
ATOM 2339 C C . LEU A 1 309 ? 7.314 -5.768 5.365 1.00 92.12 309 LEU A C 1
ATOM 2341 O O . LEU A 1 309 ? 6.821 -4.704 5.718 1.00 92.12 309 LEU A O 1
ATOM 2345 N N . ALA A 1 310 ? 7.203 -6.876 6.106 1.00 87.88 310 ALA A N 1
ATOM 2346 C CA . ALA A 1 310 ? 6.564 -6.873 7.421 1.00 87.88 310 ALA A CA 1
ATOM 2347 C C . ALA A 1 310 ? 7.300 -5.954 8.412 1.00 87.88 310 ALA A C 1
ATOM 2349 O O . ALA A 1 310 ? 6.655 -5.162 9.092 1.00 87.88 310 ALA A O 1
ATOM 2350 N N . GLN A 1 311 ? 8.634 -5.998 8.450 1.00 85.38 311 GLN A N 1
ATOM 2351 C CA . GLN A 1 311 ? 9.436 -5.084 9.271 1.00 85.38 311 GLN A CA 1
ATOM 2352 C C . GLN A 1 311 ? 9.263 -3.628 8.834 1.00 85.38 311 GLN A C 1
ATOM 2354 O O . GLN A 1 311 ? 9.151 -2.753 9.687 1.00 85.38 311 GLN A O 1
ATOM 2359 N N . GLU A 1 312 ? 9.194 -3.362 7.528 1.00 89.44 312 GLU A N 1
ATOM 2360 C CA . GLU A 1 312 ? 8.937 -2.017 7.000 1.00 89.44 312 GLU A CA 1
ATOM 2361 C C . GLU A 1 312 ? 7.519 -1.528 7.388 1.00 89.44 312 GLU A C 1
ATOM 2363 O O . GLU A 1 312 ? 7.332 -0.377 7.783 1.00 89.44 312 GLU A O 1
ATOM 2368 N N . PHE A 1 313 ? 6.506 -2.403 7.400 1.00 88.69 313 PHE A N 1
ATOM 2369 C CA . PHE A 1 313 ? 5.178 -2.073 7.939 1.00 88.69 313 PHE A CA 1
ATOM 2370 C C . PHE A 1 313 ? 5.197 -1.776 9.441 1.00 88.69 313 PHE A C 1
ATOM 2372 O O . PHE A 1 313 ? 4.594 -0.797 9.882 1.00 88.69 313 PHE A O 1
ATOM 2379 N N . GLU A 1 314 ? 5.903 -2.594 10.221 1.00 82.62 314 GLU A N 1
ATOM 2380 C CA . GLU A 1 314 ? 6.111 -2.403 11.662 1.00 82.62 314 GLU A CA 1
ATOM 2381 C C . GLU A 1 314 ? 6.842 -1.087 11.959 1.00 82.62 314 GLU A C 1
ATOM 2383 O O . GLU A 1 314 ? 6.471 -0.357 12.879 1.00 82.62 314 GLU A O 1
ATOM 2388 N N . GLY A 1 315 ? 7.839 -0.752 11.135 1.00 81.50 315 GLY A N 1
ATOM 2389 C CA . GLY A 1 315 ? 8.561 0.518 11.159 1.00 81.50 315 GLY A CA 1
ATOM 2390 C C . GLY A 1 315 ? 7.705 1.712 10.743 1.00 81.50 315 GLY A C 1
ATOM 2391 O O . GLY A 1 315 ? 8.060 2.854 11.029 1.00 81.50 315 GLY A O 1
ATOM 2392 N N . GLY A 1 316 ? 6.546 1.454 10.132 1.00 83.50 316 GLY A N 1
ATOM 2393 C CA . GLY A 1 316 ? 5.636 2.478 9.659 1.00 83.50 316 GLY A CA 1
ATOM 2394 C C . GLY A 1 316 ? 6.091 3.140 8.362 1.00 83.50 316 GLY A C 1
ATOM 2395 O O . GLY A 1 316 ? 5.682 4.270 8.105 1.00 83.50 316 GLY A O 1
ATOM 2396 N N . ASP A 1 317 ? 6.890 2.447 7.561 1.00 88.06 317 ASP A N 1
ATOM 2397 C CA . ASP A 1 317 ? 7.456 2.961 6.317 1.00 88.06 317 ASP A CA 1
ATOM 2398 C C . ASP A 1 317 ? 6.408 3.062 5.195 1.00 88.06 317 ASP A C 1
ATOM 2400 O O . ASP A 1 317 ? 6.463 3.964 4.352 1.00 88.06 317 ASP A O 1
ATOM 2404 N N . TRP A 1 318 ? 5.409 2.174 5.224 1.00 92.88 318 TRP A N 1
ATOM 2405 C CA . TRP A 1 318 ? 4.383 2.047 4.191 1.00 92.88 318 TRP A CA 1
ATOM 2406 C C . TRP A 1 318 ? 2.969 2.162 4.750 1.00 92.88 318 TRP A C 1
ATOM 2408 O O . TRP A 1 318 ? 2.640 1.641 5.818 1.00 92.88 318 TRP A O 1
ATOM 2418 N N . ASP A 1 319 ? 2.102 2.798 3.969 1.00 91.88 319 ASP A N 1
ATOM 2419 C CA . ASP A 1 319 ? 0.655 2.655 4.075 1.00 91.88 319 ASP A CA 1
ATOM 2420 C C . ASP A 1 319 ? 0.131 1.858 2.874 1.00 91.88 319 ASP A C 1
ATOM 2422 O O . ASP A 1 319 ? 0.583 2.063 1.747 1.00 91.88 319 ASP A O 1
ATOM 2426 N N . ILE A 1 320 ? -0.830 0.962 3.116 1.00 93.38 320 ILE A N 1
ATOM 2427 C CA . ILE A 1 320 ? -1.552 0.249 2.056 1.00 93.38 320 ILE A CA 1
ATOM 2428 C C . ILE A 1 320 ? -2.753 1.106 1.666 1.00 93.38 320 ILE A C 1
ATOM 2430 O O . ILE A 1 320 ? -3.566 1.460 2.524 1.00 93.38 320 ILE A O 1
ATOM 2434 N N . VAL A 1 321 ? -2.857 1.446 0.386 1.00 93.94 321 VAL A N 1
ATOM 2435 C CA . VAL A 1 321 ? -3.946 2.259 -0.161 1.00 93.94 321 VAL A CA 1
ATOM 2436 C C . VAL A 1 321 ? -4.635 1.483 -1.275 1.00 93.94 321 VAL A C 1
ATOM 2438 O O . VAL A 1 321 ? -3.934 0.926 -2.124 1.00 93.94 321 VAL A O 1
ATOM 2441 N N . PRO A 1 322 ? -5.980 1.448 -1.293 1.00 93.00 322 PRO A N 1
ATOM 2442 C CA . PRO A 1 322 ? -6.702 0.886 -2.416 1.00 93.00 322 PRO A CA 1
ATOM 2443 C C . PRO A 1 322 ? -6.330 1.587 -3.724 1.00 93.00 322 PRO A C 1
ATOM 2445 O O . PRO A 1 322 ? -6.228 2.817 -3.758 1.00 93.00 322 PRO A O 1
ATOM 2448 N N . SER A 1 323 ? -6.102 0.824 -4.785 1.00 93.19 323 SER A N 1
ATOM 2449 C CA . SER A 1 323 ? -5.850 1.399 -6.107 1.00 93.19 323 SER A CA 1
ATOM 2450 C C . SER A 1 323 ? -7.141 1.748 -6.838 1.00 93.19 323 SER A C 1
ATOM 2452 O O . SER A 1 323 ? -8.165 1.079 -6.716 1.00 93.19 323 SER A O 1
ATOM 2454 N N . GLU A 1 324 ? -7.064 2.800 -7.643 1.00 93.94 324 GLU A N 1
ATOM 2455 C CA . GLU A 1 324 ? -8.081 3.193 -8.615 1.00 93.94 324 GLU A CA 1
ATOM 2456 C C . GLU A 1 324 ? -7.462 3.202 -10.014 1.00 93.94 324 GLU A C 1
ATOM 2458 O O . GLU A 1 324 ? -6.258 3.443 -10.162 1.00 93.94 324 GLU A O 1
ATOM 2463 N N . ARG A 1 325 ? -8.278 3.058 -11.065 1.00 89.56 325 ARG A N 1
ATOM 2464 C CA . ARG A 1 325 ? -7.802 3.150 -12.463 1.00 89.56 325 ARG A CA 1
ATOM 2465 C C . ARG A 1 325 ? -6.997 4.421 -12.737 1.00 89.56 325 ARG A C 1
ATOM 2467 O O . ARG A 1 325 ? -6.030 4.415 -13.492 1.00 89.56 325 ARG A O 1
ATOM 2474 N N . GLY A 1 326 ? -7.382 5.524 -12.095 1.00 90.62 326 GLY A N 1
ATOM 2475 C CA . GLY A 1 326 ? -6.689 6.804 -12.222 1.00 90.62 326 GLY A CA 1
ATOM 2476 C C . GLY A 1 326 ? -5.278 6.828 -11.623 1.00 90.62 326 GLY A C 1
ATOM 2477 O O . GLY A 1 326 ? -4.513 7.724 -11.959 1.00 90.62 326 GLY A O 1
ATOM 2478 N N . ASP A 1 327 ? -4.912 5.886 -10.751 1.00 91.81 327 ASP A N 1
ATOM 2479 C CA . ASP A 1 327 ? -3.577 5.844 -10.138 1.00 91.81 327 ASP A CA 1
ATOM 2480 C C . ASP A 1 327 ? -2.508 5.298 -11.096 1.00 91.81 327 ASP A C 1
ATOM 2482 O O . ASP A 1 327 ? -1.334 5.649 -10.977 1.00 91.81 327 ASP A O 1
ATOM 2486 N N . VAL A 1 328 ? -2.916 4.466 -12.056 1.00 89.94 328 VAL A N 1
ATOM 2487 C CA . VAL A 1 328 ? -2.038 3.847 -13.064 1.00 89.94 328 VAL A CA 1
ATOM 2488 C C . VAL A 1 328 ? -2.119 4.526 -14.431 1.00 89.94 328 VAL A C 1
ATOM 2490 O O . VAL A 1 328 ? -1.484 4.081 -15.382 1.00 89.94 328 VAL A O 1
ATOM 2493 N N . ALA A 1 329 ? -2.920 5.585 -14.548 1.00 86.25 329 ALA A N 1
ATOM 2494 C CA . ALA A 1 329 ? -3.104 6.299 -15.799 1.00 86.25 329 ALA A CA 1
ATOM 2495 C C . ALA A 1 329 ? -1.815 7.072 -16.152 1.00 86.25 329 ALA A C 1
ATOM 2497 O O . ALA A 1 329 ? -1.377 7.891 -15.333 1.00 86.25 329 ALA A O 1
ATOM 2498 N N . PRO A 1 330 ? -1.196 6.859 -17.331 1.00 78.69 330 PRO A N 1
ATOM 2499 C CA . PRO A 1 330 ? 0.119 7.418 -17.675 1.00 78.69 330 PRO A CA 1
ATOM 2500 C C . PRO A 1 330 ? 0.259 8.929 -17.436 1.00 78.69 330 PRO A C 1
ATOM 2502 O O . PRO A 1 330 ? 1.312 9.387 -16.980 1.00 78.69 330 PRO A O 1
ATOM 2505 N N . GLN A 1 331 ? -0.828 9.672 -17.657 1.00 77.69 331 GLN A N 1
ATOM 2506 C CA . GLN A 1 331 ? -0.957 11.117 -17.480 1.00 77.69 331 GLN A CA 1
ATOM 2507 C C . GLN A 1 331 ? -1.024 11.585 -16.016 1.00 77.69 331 GLN A C 1
ATOM 2509 O O . GLN A 1 331 ? -0.697 12.733 -15.726 1.00 77.69 331 GLN A O 1
ATOM 2514 N N . LEU A 1 332 ? -1.446 10.721 -15.089 1.00 75.31 332 LEU A N 1
ATOM 2515 C CA . LEU A 1 332 ? -1.533 11.019 -13.650 1.00 75.31 332 LEU A CA 1
ATOM 2516 C C . LEU A 1 332 ? -0.343 10.463 -12.861 1.00 75.31 332 LEU A C 1
ATOM 2518 O O . LEU A 1 332 ? -0.121 10.843 -11.710 1.00 75.31 332 LEU A O 1
ATOM 2522 N N . ILE A 1 333 ? 0.432 9.569 -13.473 1.00 75.75 333 ILE A N 1
ATOM 2523 C CA . ILE A 1 333 ? 1.627 8.999 -12.866 1.00 75.75 333 ILE A CA 1
ATOM 2524 C C . ILE A 1 333 ? 2.716 10.080 -12.783 1.00 75.75 333 ILE A C 1
ATOM 2526 O O . ILE A 1 333 ? 3.194 10.605 -13.792 1.00 75.75 333 ILE A O 1
ATOM 2530 N N . GLY A 1 334 ? 3.146 10.405 -11.564 1.00 73.12 334 GLY A N 1
ATOM 2531 C CA . GLY A 1 334 ? 4.161 11.427 -11.303 1.00 73.12 334 GLY A CA 1
ATOM 2532 C C . GLY A 1 334 ? 3.720 12.430 -10.243 1.00 73.12 334 GLY A C 1
ATOM 2533 O O . GLY A 1 334 ? 3.280 12.036 -9.158 1.00 73.12 334 GLY A O 1
ATOM 2534 N N . GLU A 1 335 ? 3.889 13.719 -10.548 1.00 65.94 335 GLU A N 1
ATOM 2535 C CA . GLU A 1 335 ? 3.712 14.811 -9.592 1.00 65.94 335 GLU A CA 1
ATOM 2536 C C . GLU A 1 335 ? 2.283 14.810 -9.025 1.00 65.94 335 GLU A C 1
ATOM 2538 O O . GLU A 1 335 ? 1.289 14.921 -9.738 1.00 65.94 335 GLU A O 1
ATOM 2543 N N . GLY A 1 336 ? 2.176 14.631 -7.709 1.00 87.56 336 GLY A N 1
ATOM 2544 C CA . GLY A 1 336 ? 0.901 14.655 -6.995 1.00 87.56 336 GLY A CA 1
ATOM 2545 C C . GLY A 1 336 ? 0.210 13.303 -6.794 1.00 87.56 336 GLY A C 1
ATOM 2546 O O . GLY A 1 336 ? -0.684 13.251 -5.944 1.00 87.56 336 GLY A O 1
ATOM 2547 N N . LEU A 1 337 ? 0.636 12.207 -7.445 1.00 91.94 337 LEU A N 1
ATOM 2548 C CA . LEU A 1 337 ? 0.065 10.870 -7.185 1.00 91.94 337 LEU A CA 1
ATOM 2549 C C . LEU A 1 337 ? 0.242 10.483 -5.713 1.00 91.94 337 LEU A C 1
ATOM 2551 O O . LEU A 1 337 ? -0.716 10.093 -5.043 1.00 91.94 337 LEU A O 1
ATOM 2555 N N . TRP A 1 338 ? 1.447 10.686 -5.175 1.00 93.44 338 TRP A N 1
ATOM 2556 C CA . TRP A 1 338 ? 1.720 10.474 -3.755 1.00 93.44 338 TRP A CA 1
ATOM 2557 C C . TRP A 1 338 ? 0.791 11.315 -2.872 1.00 93.44 338 TRP A C 1
ATOM 2559 O O . TRP A 1 338 ? 0.113 10.781 -1.999 1.00 93.44 338 TRP A O 1
ATOM 2569 N N . THR A 1 339 ? 0.669 12.617 -3.143 1.00 92.44 339 THR A N 1
ATOM 2570 C CA . THR A 1 339 ? -0.204 13.532 -2.388 1.00 92.44 339 THR A CA 1
ATOM 2571 C C . THR A 1 339 ? -1.678 13.121 -2.460 1.00 92.44 339 THR A C 1
ATOM 2573 O O . THR A 1 339 ? -2.398 13.214 -1.465 1.00 92.44 339 THR A O 1
ATOM 2576 N N . ARG A 1 340 ? -2.158 12.647 -3.617 1.00 93.25 340 ARG A N 1
ATOM 2577 C CA . ARG A 1 340 ? -3.514 12.101 -3.783 1.00 93.25 340 ARG A CA 1
ATOM 2578 C C . ARG A 1 340 ? -3.714 10.863 -2.910 1.00 93.25 340 ARG A C 1
ATOM 2580 O O . ARG A 1 340 ? -4.685 10.811 -2.160 1.00 93.25 340 ARG A O 1
ATOM 2587 N N . CYS A 1 341 ? -2.774 9.922 -2.938 1.00 93.69 341 CYS A N 1
ATOM 2588 C CA . CYS A 1 341 ? -2.821 8.734 -2.089 1.00 93.69 341 CYS A CA 1
ATOM 2589 C C . CYS A 1 341 ? -2.809 9.098 -0.595 1.00 93.69 341 CYS A C 1
ATOM 2591 O O . CYS A 1 341 ? -3.614 8.582 0.178 1.00 93.69 341 CYS A O 1
ATOM 2593 N N . ARG A 1 342 ? -1.963 10.053 -0.184 1.00 92.12 342 ARG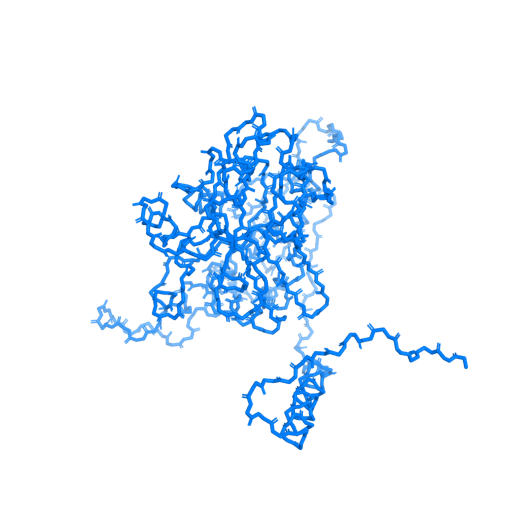 A N 1
ATOM 2594 C CA . ARG A 1 342 ? -1.929 10.571 1.195 1.00 92.12 342 ARG A CA 1
ATOM 2595 C C . ARG A 1 342 ? -3.253 11.196 1.624 1.00 92.12 342 ARG A C 1
ATOM 2597 O O . ARG A 1 342 ? -3.666 10.998 2.762 1.00 92.12 342 ARG A O 1
ATOM 2604 N N . ARG A 1 343 ? -3.933 11.920 0.729 1.00 91.31 343 ARG A N 1
ATOM 2605 C CA . ARG A 1 343 ? -5.270 12.462 1.008 1.00 91.31 343 ARG A CA 1
ATOM 2606 C C . ARG A 1 343 ? -6.280 11.345 1.256 1.00 91.31 343 ARG A C 1
ATOM 2608 O O . ARG A 1 343 ? -6.967 11.416 2.266 1.00 91.31 343 ARG A O 1
ATOM 2615 N N . ARG A 1 344 ? -6.287 10.290 0.430 1.00 90.25 344 ARG A N 1
ATOM 2616 C CA . ARG A 1 344 ? -7.161 9.117 0.632 1.00 90.25 344 ARG A CA 1
ATOM 2617 C C . ARG A 1 344 ? -6.933 8.441 1.983 1.00 90.25 344 ARG A C 1
ATOM 2619 O O . ARG A 1 344 ? -7.901 8.093 2.650 1.00 90.25 344 ARG A O 1
ATOM 2626 N N . ILE A 1 345 ? -5.680 8.326 2.430 1.00 86.62 345 ILE A N 1
ATOM 2627 C CA . ILE A 1 345 ? -5.358 7.786 3.765 1.00 86.62 345 ILE A CA 1
ATOM 2628 C C . ILE A 1 345 ? -5.968 8.640 4.885 1.00 86.62 345 ILE A C 1
ATOM 2630 O O . ILE A 1 345 ? -6.413 8.095 5.889 1.00 86.62 345 ILE A O 1
ATOM 2634 N N . ASN A 1 346 ? -5.980 9.964 4.728 1.00 76.19 346 ASN A N 1
ATOM 2635 C CA . ASN A 1 346 ? -6.475 10.878 5.759 1.00 76.19 346 ASN A CA 1
ATOM 2636 C C . ASN A 1 346 ? -8.006 11.013 5.768 1.00 76.19 346 ASN A C 1
ATOM 2638 O O . ASN A 1 346 ? -8.564 11.405 6.789 1.00 76.19 346 ASN A O 1
ATOM 2642 N N . THR A 1 347 ? -8.675 10.730 4.648 1.00 73.12 347 THR A N 1
ATOM 2643 C CA . THR A 1 347 ? -10.139 10.829 4.523 1.00 73.12 347 THR A CA 1
ATOM 2644 C C . THR A 1 347 ? -10.877 9.515 4.775 1.00 73.12 347 THR A C 1
ATOM 2646 O O . THR A 1 347 ? -12.098 9.547 4.895 1.00 73.12 347 THR A O 1
ATOM 2649 N N . SER A 1 348 ? -10.169 8.379 4.828 1.00 59.06 348 SER A N 1
ATOM 2650 C CA . SER A 1 348 ? -10.752 7.036 5.003 1.00 59.06 348 SER A CA 1
ATOM 2651 C C . SER A 1 348 ? -10.751 6.590 6.462 1.00 59.06 348 SER A C 1
ATOM 2653 O O . SER A 1 348 ? -11.808 6.165 6.974 1.00 59.06 348 SER A O 1
#

InterPro domains:
  IPR003774 AlgH-like [PF02622] (184-344)
  IPR011016 Zinc finger, RING-CH-type [PF12906] (65-117)
  IPR011016 Zinc finger, RING-CH-type [PS51292] (57-154)
  IPR011016 Zinc finger, RING-CH-type [SM00744] (64-148)
  IPR013083 Zinc finger, RING/FYVE/PHD-type [G3DSA:3.30.40.10] (51-158)

Radius of gyration: 24.14 Å; chains: 1; bounding box: 69×62×64 Å

pLDDT: mean 76.19, std 15.9, range [34.41, 96.0]

Secondary structure (DSSP, 8-state):
----------PPPTT--HHHHHHHHHHHHHHHHHHHHHHHSPPP-PPPPPP-EEPPHHHHTTPBPTTT--BSS-TT-----TTSPPPPPEEE-SS--SGGG-EEHHHHHHHHHHHHHHHHT--S----SS-PPTTHHHHHHHB-TTT-PBPSSPPPPHHHHHHH--TTPEEEE---HHHHHH-S-TT-EEEEEEE-SSEEEEEEEE-HHHHHHTTT-GGGTTS-HHHHHHHHHH-SS--EEEE--SBTSSSSSPPPEEEEEEEEEEEEPTTS-EEEEEEEE-GGGHHHHTSSS--EEEESBEEEEHHHHHHHHHHT-EEEE---GGGS-TTTSSTTHHHHHHHHHHH-